Protein AF-A0A455U8C4-F1 (afdb_monomer_lite)

pLDDT: mean 79.34, std 19.96, range [24.48, 95.12]

Secondary structure (DSSP, 8-state):
--HHHHHHHHHHHHHTSTTT-SSS----HHHHHHHHHTTS--EE---TTSGGGSTTHHHHHHTS--STTTTTEEEEE---SSHHHHHHHHHHHHHHHHH---EEE-----S-TT-HHHHHHHHHHHTT--TT-TT----S----S---HHHHHHHHHHHHHHH-----GGGGTHHHHHHHH------PPPP-----SSSHHHHHHHHHHHHHHHHHHS-BTTB---THHHHHHHHHHHHHHHHHHHTT-TTHHHHTTSSTTHHHHHHHHHT-SSS--SSTTTTTSS------------

Organism: NCBI:txid115553

Radius of gyration: 30.35 Å; chains: 1; bounding box: 60×43×84 Å

Sequence (298 aa):
MTRGLVDVFDMLSQAYSQEFFYYKARTGFAELNAVIGRGNVVSLNSDSYSVFHAPNYAEVVSQIPNAQNADLSVLALHPIHTPYYDSVNRRVMELAATTGQRVIAYLPSYYKDGEADARDVYRVVTENTQVDHWAAKKPYVRDHHPKTLRDLAGALKSFSERTDCTINSALLRDHEWLKEQVTYEWHKLPISLPTLAEDENAELVRLSKEGWKERFSMPVMGHRPTGAEVAVYRDRLKFELNVLSSMGFAGYFPTGATDRGLVKKIMASLLGQDGVLWAVRWSLISWASPTSTRSALA

Structure (mmCIF, N/CA/C/O backbone):
data_AF-A0A455U8C4-F1
#
_entry.id   AF-A0A455U8C4-F1
#
loop_
_atom_site.group_PDB
_atom_site.id
_atom_site.type_symbol
_atom_site.label_atom_id
_atom_site.label_alt_id
_atom_site.label_comp_id
_atom_site.label_asym_id
_atom_site.label_entity_id
_atom_site.label_seq_id
_atom_site.pdbx_PDB_ins_code
_atom_site.Cartn_x
_atom_site.Cartn_y
_atom_site.Cartn_z
_atom_site.occupancy
_atom_site.B_iso_or_equiv
_atom_site.auth_seq_id
_atom_site.auth_comp_id
_atom_site.auth_asym_id
_atom_site.auth_atom_id
_atom_site.pdbx_PDB_model_num
ATOM 1 N N . MET A 1 1 ? 8.577 9.138 -12.105 1.00 56.44 1 MET A N 1
ATOM 2 C CA . MET A 1 1 ? 7.852 8.252 -11.169 1.00 56.44 1 MET A CA 1
ATOM 3 C C . MET A 1 1 ? 7.824 8.940 -9.815 1.00 56.44 1 MET A C 1
ATOM 5 O O . MET A 1 1 ? 8.850 9.490 -9.428 1.00 56.44 1 MET A O 1
ATOM 9 N N . THR A 1 2 ? 6.673 9.024 -9.148 1.00 80.75 2 THR A N 1
ATOM 10 C CA . THR A 1 2 ? 6.590 9.636 -7.812 1.00 80.75 2 THR A CA 1
ATOM 11 C C . THR A 1 2 ? 7.434 8.810 -6.841 1.00 80.75 2 THR A C 1
ATOM 13 O O . THR A 1 2 ? 7.315 7.586 -6.810 1.00 80.75 2 THR A O 1
ATOM 16 N N . ARG A 1 3 ? 8.322 9.463 -6.078 1.00 88.50 3 ARG A N 1
ATOM 17 C CA . ARG A 1 3 ? 9.266 8.776 -5.175 1.00 88.50 3 ARG A CA 1
ATOM 18 C C . ARG A 1 3 ? 8.551 7.852 -4.183 1.00 88.50 3 ARG A C 1
ATOM 20 O O . ARG A 1 3 ? 9.008 6.739 -3.975 1.00 88.50 3 ARG A O 1
ATOM 27 N N . GLY A 1 4 ? 7.372 8.251 -3.699 1.00 90.81 4 GLY A N 1
ATOM 28 C CA . GLY A 1 4 ? 6.569 7.438 -2.782 1.00 90.81 4 GLY A CA 1
ATOM 29 C C . GLY A 1 4 ? 6.107 6.101 -3.362 1.00 90.81 4 GLY A C 1
ATOM 30 O O . GLY A 1 4 ? 6.114 5.100 -2.656 1.00 90.81 4 GLY A O 1
ATOM 31 N N . LEU A 1 5 ? 5.762 6.040 -4.655 1.00 91.69 5 LEU A N 1
ATOM 32 C CA . LEU A 1 5 ? 5.367 4.773 -5.278 1.00 91.69 5 LEU A CA 1
ATOM 33 C C . LEU A 1 5 ? 6.563 3.821 -5.420 1.00 91.69 5 LEU A C 1
ATOM 35 O O . LEU A 1 5 ? 6.411 2.620 -5.217 1.00 91.69 5 LEU A O 1
ATOM 39 N N . VAL A 1 6 ? 7.743 4.362 -5.739 1.00 92.12 6 VAL A N 1
ATOM 40 C CA . VAL A 1 6 ? 8.994 3.588 -5.774 1.00 92.12 6 VAL A CA 1
ATOM 41 C C . VAL A 1 6 ? 9.319 3.056 -4.381 1.00 92.12 6 VAL A C 1
ATOM 43 O O . VAL A 1 6 ? 9.541 1.862 -4.242 1.00 92.12 6 VAL A O 1
ATOM 46 N N . ASP A 1 7 ? 9.232 3.898 -3.347 1.00 92.62 7 ASP A N 1
ATOM 47 C CA . ASP A 1 7 ? 9.478 3.492 -1.959 1.00 92.62 7 ASP A CA 1
ATOM 48 C C . ASP A 1 7 ? 8.541 2.346 -1.518 1.00 92.62 7 ASP A C 1
ATOM 50 O O . ASP A 1 7 ? 8.977 1.389 -0.876 1.00 92.62 7 ASP A O 1
ATOM 54 N N . VAL A 1 8 ? 7.259 2.395 -1.910 1.00 92.38 8 VAL A N 1
ATOM 55 C CA . VAL A 1 8 ? 6.299 1.306 -1.656 1.00 92.38 8 VAL A CA 1
ATOM 56 C C . VAL A 1 8 ? 6.674 0.036 -2.423 1.00 92.38 8 VAL A C 1
ATOM 58 O O . VAL A 1 8 ? 6.612 -1.054 -1.856 1.00 92.38 8 VAL A O 1
ATOM 61 N N . PHE A 1 9 ? 7.063 0.138 -3.697 1.00 93.81 9 PHE A N 1
ATOM 62 C CA . PHE A 1 9 ? 7.464 -1.025 -4.496 1.00 93.81 9 PHE A CA 1
ATOM 63 C C . PHE A 1 9 ? 8.754 -1.671 -3.998 1.00 93.81 9 PHE A C 1
ATOM 65 O O . PHE A 1 9 ? 8.825 -2.900 -3.959 1.00 93.81 9 PHE A O 1
ATOM 72 N N . ASP A 1 10 ? 9.732 -0.879 -3.572 1.00 93.69 10 ASP A N 1
ATOM 73 C CA . ASP A 1 10 ? 10.968 -1.375 -2.972 1.00 93.69 10 ASP A CA 1
ATOM 74 C C . ASP A 1 10 ? 10.658 -2.141 -1.682 1.00 93.69 10 ASP A C 1
ATOM 76 O O . ASP A 1 10 ? 11.105 -3.276 -1.509 1.00 93.69 10 ASP A O 1
ATOM 80 N N . MET A 1 11 ? 9.808 -1.573 -0.820 1.00 92.75 11 MET A N 1
ATOM 81 C CA . MET A 1 11 ? 9.382 -2.215 0.424 1.00 92.75 11 MET A CA 1
ATOM 82 C C . MET A 1 11 ? 8.613 -3.520 0.168 1.00 92.75 11 MET A C 1
ATOM 84 O O . MET A 1 11 ? 8.878 -4.534 0.814 1.00 92.75 11 MET A O 1
ATOM 88 N N . LEU A 1 12 ? 7.684 -3.528 -0.796 1.00 93.44 12 LEU A N 1
ATOM 89 C CA . LEU A 1 12 ? 6.964 -4.742 -1.189 1.00 93.44 12 LEU A CA 1
ATOM 90 C C . LEU A 1 12 ? 7.915 -5.795 -1.763 1.00 93.44 12 LEU A C 1
ATOM 92 O O . LEU A 1 12 ? 7.789 -6.967 -1.424 1.00 93.44 12 LEU A O 1
ATOM 96 N N . SER A 1 13 ? 8.882 -5.393 -2.586 1.00 94.25 13 SER A N 1
ATOM 97 C CA . SER A 1 13 ? 9.875 -6.304 -3.166 1.00 94.25 13 SER A CA 1
ATOM 98 C C . SER A 1 13 ? 10.763 -6.918 -2.083 1.00 94.25 13 SER A C 1
ATOM 100 O O . SER A 1 13 ? 10.993 -8.127 -2.084 1.00 94.25 13 SER A O 1
ATOM 102 N N . GLN A 1 14 ? 11.193 -6.113 -1.109 1.00 93.69 14 GLN A N 1
ATOM 103 C CA . GLN A 1 14 ? 11.957 -6.578 0.047 1.00 93.69 14 GLN A CA 1
ATOM 104 C C . GLN A 1 14 ? 11.146 -7.545 0.919 1.00 93.69 14 GLN A C 1
ATOM 106 O O . GLN A 1 14 ? 11.693 -8.534 1.399 1.00 93.69 14 GLN A O 1
ATOM 111 N N . ALA A 1 15 ? 9.837 -7.328 1.069 1.00 94.38 15 ALA A N 1
ATOM 112 C CA . ALA A 1 15 ? 8.964 -8.200 1.856 1.00 94.38 15 ALA A CA 1
ATOM 113 C C . ALA A 1 15 ? 8.861 -9.640 1.313 1.00 94.38 15 ALA A C 1
ATOM 115 O O . ALA A 1 15 ? 8.511 -10.562 2.058 1.00 94.38 15 ALA A O 1
ATOM 116 N N . TYR A 1 16 ? 9.154 -9.830 0.022 1.00 94.81 16 TYR A N 1
ATOM 117 C CA . TYR A 1 16 ? 9.240 -11.136 -0.639 1.00 94.81 16 TYR A CA 1
ATOM 118 C C . TYR A 1 16 ? 10.651 -11.737 -0.633 1.00 94.81 16 TYR A C 1
ATOM 120 O O . TYR A 1 16 ? 10.842 -12.836 -1.156 1.00 94.81 16 TYR A O 1
ATOM 128 N N . SER A 1 17 ? 11.641 -11.063 -0.043 1.00 93.19 17 SER A N 1
ATOM 129 C CA . SER A 1 17 ? 12.971 -11.641 0.125 1.00 93.19 17 SER A CA 1
ATOM 130 C C . SER A 1 17 ? 12.952 -12.768 1.164 1.00 93.19 17 SER A C 1
ATOM 132 O O . SER A 1 17 ? 12.083 -12.834 2.041 1.00 93.19 17 SER A O 1
ATOM 134 N N . GLN A 1 18 ? 13.941 -13.658 1.082 1.00 92.00 18 GLN A N 1
ATOM 135 C CA . GLN A 1 18 ? 14.069 -14.808 1.979 1.00 92.00 18 GLN A CA 1
ATOM 136 C C . GLN A 1 18 ? 14.144 -14.412 3.464 1.00 92.00 18 GLN A C 1
ATOM 138 O O . GLN A 1 18 ? 13.722 -15.181 4.321 1.00 92.00 18 GLN A O 1
ATOM 143 N N . GLU A 1 19 ? 14.666 -13.225 3.771 1.00 91.31 19 GLU A N 1
ATOM 144 C CA . GLU A 1 19 ? 14.853 -12.748 5.146 1.00 91.31 19 GLU A CA 1
ATOM 145 C C . GLU A 1 19 ? 13.524 -12.389 5.822 1.00 91.31 19 GLU A C 1
ATOM 147 O O . GLU A 1 19 ? 13.336 -12.641 7.013 1.00 91.31 19 GLU A O 1
ATOM 152 N N . PHE A 1 20 ? 12.575 -11.835 5.063 1.00 91.44 20 PHE A N 1
ATOM 153 C CA . PHE A 1 20 ? 11.306 -11.354 5.609 1.00 91.44 20 PHE A CA 1
ATOM 154 C C . PHE A 1 20 ? 10.148 -12.336 5.401 1.00 91.44 20 PHE A C 1
ATOM 156 O O . PHE A 1 20 ? 9.211 -12.402 6.217 1.00 91.44 20 PHE A O 1
ATOM 163 N N . PHE A 1 21 ? 10.209 -13.131 4.333 1.00 93.12 21 PHE A N 1
ATOM 164 C CA . PHE A 1 21 ? 9.130 -14.025 3.947 1.00 93.12 21 PHE A CA 1
ATOM 165 C C . PHE A 1 21 ? 9.018 -15.241 4.879 1.00 93.12 21 PHE A C 1
ATOM 167 O O . PHE A 1 21 ? 9.992 -15.927 5.177 1.00 93.12 21 PHE A O 1
ATOM 174 N N . TYR A 1 22 ? 7.796 -15.532 5.331 1.00 89.12 22 TYR A N 1
ATOM 175 C CA . TYR A 1 22 ? 7.476 -16.782 6.032 1.00 89.12 22 TYR A CA 1
ATOM 176 C C . TYR A 1 22 ? 6.205 -17.395 5.444 1.00 89.12 22 TYR A C 1
ATOM 178 O O . TYR A 1 22 ? 6.220 -17.832 4.304 1.00 89.12 22 TYR A O 1
ATOM 186 N N . TYR A 1 23 ? 5.077 -17.384 6.156 1.00 89.19 23 TYR A N 1
ATOM 187 C CA . TYR A 1 23 ? 3.783 -17.738 5.551 1.00 89.19 23 TYR A CA 1
ATOM 188 C C . TYR A 1 23 ? 3.179 -16.602 4.719 1.00 89.19 23 TYR A C 1
ATOM 190 O O . TYR A 1 23 ? 2.292 -16.828 3.899 1.00 89.19 23 TYR A O 1
ATOM 198 N N . LYS A 1 24 ? 3.621 -15.369 4.971 1.00 91.06 24 LYS A N 1
ATOM 199 C CA . LYS A 1 24 ? 3.204 -14.149 4.278 1.00 91.06 24 LYS A CA 1
ATOM 200 C C . LYS A 1 24 ? 4.424 -13.254 4.093 1.00 91.06 24 LYS A C 1
ATOM 202 O O . LYS A 1 24 ? 5.358 -13.331 4.896 1.00 91.06 24 LYS A O 1
ATOM 207 N N . ALA A 1 25 ? 4.384 -12.405 3.070 1.00 93.44 25 ALA A N 1
ATOM 208 C CA . ALA A 1 25 ? 5.328 -11.305 2.929 1.00 93.44 25 ALA A CA 1
ATOM 209 C C . ALA A 1 25 ? 5.163 -10.350 4.120 1.00 93.44 25 ALA A C 1
ATOM 211 O O . ALA A 1 25 ? 4.037 -10.022 4.507 1.00 93.44 25 ALA A O 1
ATOM 212 N N . ARG A 1 26 ? 6.276 -9.972 4.747 1.00 91.94 26 ARG A N 1
ATOM 213 C CA . ARG A 1 26 ? 6.312 -9.134 5.955 1.00 91.94 26 ARG A CA 1
ATOM 214 C C . ARG A 1 26 ? 7.388 -8.073 5.796 1.00 91.94 26 ARG A C 1
ATOM 216 O O . ARG A 1 26 ? 8.271 -8.215 4.968 1.00 91.94 26 ARG A O 1
ATOM 223 N N . THR A 1 27 ? 7.333 -7.042 6.618 1.00 89.62 27 THR A N 1
ATOM 224 C CA . THR A 1 27 ? 8.356 -5.995 6.692 1.00 89.62 27 THR A CA 1
ATOM 225 C C . THR A 1 27 ? 8.709 -5.771 8.154 1.00 89.62 27 THR A C 1
ATOM 227 O O . THR A 1 27 ? 7.848 -5.929 9.024 1.00 89.62 27 THR A O 1
ATOM 230 N N . GLY A 1 28 ? 9.967 -5.443 8.442 1.00 88.06 28 GLY A N 1
ATOM 231 C CA . GLY A 1 28 ? 10.380 -5.059 9.787 1.00 88.06 28 GLY A CA 1
ATOM 232 C C . GLY A 1 28 ? 10.032 -3.603 10.099 1.00 88.06 28 GLY A C 1
ATOM 233 O O . GLY A 1 28 ? 9.698 -2.810 9.214 1.00 88.06 28 GLY A O 1
ATOM 234 N N . PHE A 1 29 ? 10.107 -3.246 11.384 1.00 86.94 29 PHE A N 1
ATOM 235 C CA . PHE A 1 29 ? 9.912 -1.862 11.821 1.00 86.94 29 PHE A CA 1
ATOM 236 C C . PHE A 1 29 ? 11.025 -0.946 11.309 1.00 86.94 29 PHE A C 1
ATOM 238 O O . PHE A 1 29 ? 10.744 0.181 10.928 1.00 86.94 29 PHE A O 1
ATOM 245 N N . ALA A 1 30 ? 12.272 -1.421 11.235 1.00 88.19 30 ALA A N 1
ATOM 246 C CA . ALA A 1 30 ? 13.388 -0.619 10.738 1.00 88.19 30 ALA A CA 1
ATOM 247 C C . ALA A 1 30 ? 13.166 -0.170 9.283 1.00 88.19 30 ALA A C 1
ATOM 249 O O . ALA A 1 30 ? 13.333 1.008 8.966 1.00 88.19 30 ALA A O 1
ATOM 250 N N . GLU A 1 31 ? 12.721 -1.085 8.422 1.00 89.00 31 GLU A N 1
ATOM 251 C CA . GLU A 1 31 ? 12.426 -0.817 7.014 1.00 89.00 31 GLU A CA 1
ATOM 252 C C . GLU A 1 31 ? 11.227 0.125 6.873 1.00 89.00 31 GLU A C 1
ATOM 254 O O . GLU A 1 31 ? 11.301 1.114 6.142 1.00 89.00 31 GLU A O 1
ATOM 259 N N . LEU A 1 32 ? 10.149 -0.132 7.625 1.00 87.88 32 LEU A N 1
ATOM 260 C CA . LEU A 1 32 ? 8.970 0.736 7.650 1.00 87.88 32 LEU A CA 1
ATOM 261 C C . LEU A 1 32 ? 9.343 2.165 8.068 1.00 87.88 32 LEU A C 1
ATOM 263 O O . LEU A 1 32 ? 8.958 3.135 7.415 1.00 87.88 32 LEU A O 1
ATOM 267 N N . ASN A 1 33 ? 10.146 2.301 9.120 1.00 86.94 33 ASN A N 1
ATOM 268 C CA . ASN A 1 33 ? 10.585 3.588 9.643 1.00 86.94 33 ASN A CA 1
ATOM 269 C C . ASN A 1 33 ? 11.487 4.324 8.657 1.00 86.94 33 ASN A C 1
ATOM 271 O O . ASN A 1 33 ? 11.369 5.540 8.517 1.00 86.94 33 ASN A O 1
ATOM 275 N N . ALA A 1 34 ? 12.360 3.601 7.953 1.00 88.00 34 ALA A N 1
ATOM 276 C CA . ALA A 1 34 ? 13.201 4.175 6.913 1.00 88.00 34 ALA A CA 1
ATOM 277 C C . ALA A 1 34 ? 12.360 4.726 5.754 1.00 88.00 34 ALA A C 1
ATOM 279 O O . ALA A 1 34 ? 12.671 5.796 5.236 1.00 88.00 34 ALA A O 1
ATOM 280 N N . VAL A 1 35 ? 11.287 4.032 5.364 1.00 89.00 35 VAL A N 1
ATOM 281 C CA . VAL A 1 35 ? 10.371 4.479 4.305 1.00 89.00 35 VAL A CA 1
ATOM 282 C C . VAL A 1 35 ? 9.544 5.688 4.757 1.00 89.00 35 VAL A C 1
ATOM 284 O O . VAL A 1 35 ? 9.509 6.697 4.052 1.00 89.00 35 VAL A O 1
ATOM 287 N N . ILE A 1 36 ? 8.953 5.646 5.955 1.00 86.88 36 ILE A N 1
ATOM 288 C CA . ILE A 1 36 ? 8.211 6.783 6.535 1.00 86.88 36 ILE A CA 1
ATOM 289 C C . ILE A 1 36 ? 9.131 8.001 6.708 1.00 86.88 36 ILE A C 1
ATOM 291 O O . ILE A 1 36 ? 8.742 9.127 6.406 1.00 86.88 36 ILE A O 1
ATOM 295 N N . GLY A 1 37 ? 10.375 7.781 7.143 1.00 85.25 37 GLY A N 1
ATOM 296 C CA . GLY A 1 37 ? 11.390 8.817 7.336 1.00 85.25 37 GLY A CA 1
ATOM 297 C C . GLY A 1 37 ? 11.755 9.589 6.066 1.00 85.25 37 GLY A C 1
ATOM 298 O O . GLY A 1 37 ? 12.190 10.733 6.163 1.00 85.25 37 GLY A O 1
ATOM 299 N N . ARG A 1 38 ? 11.536 9.014 4.873 1.00 87.38 38 ARG A N 1
ATOM 300 C CA . ARG A 1 38 ? 11.751 9.707 3.587 1.00 87.38 38 ARG A CA 1
ATOM 301 C C . ARG A 1 38 ? 10.701 10.784 3.303 1.00 87.38 38 ARG A C 1
ATOM 303 O O . ARG A 1 38 ? 10.923 11.597 2.412 1.00 87.38 38 ARG A O 1
ATOM 310 N N . GLY A 1 39 ? 9.564 10.771 4.005 1.00 87.62 39 GLY A N 1
ATOM 311 C CA . GLY A 1 39 ? 8.496 11.761 3.844 1.00 87.62 39 GLY A CA 1
ATOM 312 C C . GLY A 1 39 ? 7.730 11.673 2.519 1.00 87.62 39 GLY A C 1
ATOM 313 O O . GLY A 1 39 ? 7.039 12.617 2.152 1.00 87.62 39 GLY A O 1
ATOM 314 N N . ASN A 1 40 ? 7.847 10.561 1.783 1.00 89.00 40 ASN A N 1
ATOM 315 C CA . ASN A 1 40 ? 7.169 10.376 0.493 1.00 89.00 40 ASN A CA 1
ATOM 316 C C . ASN A 1 40 ? 5.896 9.519 0.583 1.00 89.00 40 ASN A C 1
ATOM 318 O O . ASN A 1 40 ? 5.206 9.354 -0.425 1.00 89.00 40 ASN A O 1
ATOM 322 N N . VAL A 1 41 ? 5.614 8.925 1.746 1.00 89.81 41 VAL A N 1
ATOM 323 C CA . VAL A 1 41 ? 4.475 8.024 1.959 1.00 89.81 41 VAL A CA 1
ATOM 324 C C . VAL A 1 41 ? 3.650 8.480 3.154 1.00 89.81 41 VAL A C 1
ATOM 326 O O . VAL A 1 41 ? 4.201 8.935 4.154 1.00 89.81 41 VAL A O 1
ATOM 329 N N . VAL A 1 42 ? 2.332 8.313 3.060 1.00 89.44 42 VAL A N 1
ATOM 330 C CA . VAL A 1 42 ? 1.429 8.427 4.209 1.00 89.44 42 VAL A CA 1
ATOM 331 C C . VAL A 1 42 ? 1.222 7.029 4.783 1.00 89.44 42 VAL A C 1
ATOM 333 O O . VAL A 1 42 ? 0.788 6.127 4.066 1.00 89.44 42 VAL A O 1
ATOM 336 N N . SER A 1 43 ? 1.529 6.843 6.065 1.00 88.25 43 SER A N 1
ATOM 337 C CA . SER A 1 43 ? 1.322 5.578 6.772 1.00 88.25 43 SER A CA 1
ATOM 338 C C . SER A 1 43 ? 0.053 5.637 7.611 1.00 88.25 43 SER A C 1
ATOM 340 O O . SER A 1 43 ? -0.067 6.491 8.489 1.00 88.25 43 SER A O 1
ATOM 342 N N . LEU A 1 44 ? -0.875 4.710 7.366 1.00 89.06 44 LEU A N 1
ATOM 343 C CA . LEU A 1 44 ? -2.029 4.473 8.230 1.00 89.06 44 LEU A CA 1
ATOM 344 C C . LEU A 1 44 ? -1.666 3.371 9.231 1.00 89.06 44 LEU A C 1
ATOM 346 O O . LEU A 1 44 ? -1.697 2.186 8.908 1.00 89.06 44 LEU A O 1
ATOM 350 N N . ASN A 1 45 ? -1.306 3.762 10.454 1.00 84.31 45 ASN A N 1
ATOM 351 C CA . ASN A 1 45 ? -0.725 2.858 11.456 1.00 84.31 45 ASN A CA 1
ATOM 352 C C . ASN A 1 45 ? -1.764 2.079 12.285 1.00 84.31 45 ASN A C 1
ATOM 354 O O . ASN A 1 45 ? -1.409 1.345 13.211 1.00 84.31 45 ASN A O 1
ATOM 358 N N . SER A 1 46 ? -3.050 2.202 11.956 1.00 82.19 46 SER A N 1
ATOM 359 C CA . SER A 1 46 ? -4.105 1.323 12.467 1.00 82.19 46 SER A CA 1
ATOM 360 C C . SER A 1 46 ? -4.947 0.746 11.338 1.00 82.19 46 SER A C 1
ATOM 362 O O . SER A 1 46 ? -5.122 1.350 10.287 1.00 82.19 46 SER A O 1
ATOM 364 N N . ASP A 1 47 ? -5.447 -0.463 11.573 1.00 81.25 47 ASP A N 1
ATOM 365 C CA . ASP A 1 47 ? -6.386 -1.192 10.737 1.00 81.25 47 ASP A CA 1
ATOM 366 C C . ASP A 1 47 ? -7.036 -2.303 11.574 1.00 81.25 47 ASP A C 1
ATOM 368 O O . ASP A 1 47 ? -6.617 -2.611 12.693 1.00 81.25 47 ASP A O 1
ATOM 372 N N . SER A 1 48 ? -8.026 -2.949 10.980 1.00 72.88 48 SER A N 1
ATOM 373 C CA . SER A 1 48 ? -8.706 -4.161 11.409 1.00 72.88 48 SER A CA 1
ATOM 374 C C . SER A 1 48 ? -7.781 -5.231 11.982 1.00 72.88 48 SER A C 1
ATOM 376 O O . SER A 1 48 ? -8.215 -5.946 12.865 1.00 72.88 48 SER A O 1
ATOM 378 N N . TYR A 1 49 ? -6.514 -5.331 11.558 1.00 78.62 49 TYR A N 1
ATOM 379 C CA . TYR A 1 49 ? -5.529 -6.294 12.085 1.00 78.62 49 TYR A CA 1
ATOM 380 C C . TYR A 1 49 ? -4.199 -5.649 12.518 1.00 78.62 49 TYR A C 1
ATOM 382 O O . TYR A 1 49 ? -3.145 -6.274 12.416 1.00 78.62 49 TYR A O 1
ATOM 390 N N . SER A 1 50 ? -4.224 -4.401 12.991 1.00 82.69 50 SER A N 1
ATOM 391 C CA . SER A 1 50 ? -3.010 -3.662 13.355 1.00 82.69 50 SER A CA 1
ATOM 392 C C . SER A 1 50 ? -2.448 -3.974 14.749 1.00 82.69 50 SER A C 1
ATOM 394 O O . SER A 1 50 ? -2.944 -4.805 15.507 1.00 82.69 50 SER A O 1
ATOM 396 N N . VAL A 1 51 ? -1.393 -3.244 15.115 1.00 86.06 51 VAL A N 1
ATOM 397 C CA . VAL A 1 51 ? -0.699 -3.320 16.409 1.00 86.06 51 VAL A CA 1
ATOM 398 C C . VAL A 1 51 ? -1.619 -3.146 17.623 1.00 86.06 51 VAL A C 1
ATOM 400 O O . VAL A 1 51 ? -1.307 -3.645 18.699 1.00 86.06 51 VAL A O 1
ATOM 403 N N . PHE A 1 52 ? -2.783 -2.512 17.458 1.00 88.81 52 PHE A N 1
ATOM 404 C CA . PHE A 1 52 ? -3.731 -2.237 18.540 1.00 88.81 52 PHE A CA 1
ATOM 405 C C . PHE A 1 52 ? -4.443 -3.478 19.088 1.00 88.81 52 PHE A C 1
ATOM 407 O O . PHE A 1 52 ? -5.090 -3.383 20.131 1.00 88.81 52 PHE A O 1
ATOM 414 N N . HIS A 1 53 ? -4.298 -4.644 18.450 1.00 85.88 53 HIS A N 1
ATOM 415 C CA . HIS A 1 53 ? -4.748 -5.926 19.016 1.00 85.88 53 HIS A CA 1
ATOM 416 C C . HIS A 1 53 ? -3.822 -6.442 20.107 1.00 85.88 53 HIS A C 1
ATOM 418 O O . HIS A 1 53 ? -4.268 -7.157 21.004 1.00 85.88 53 HIS A O 1
ATOM 424 N N . ALA A 1 54 ? -2.541 -6.082 20.041 1.00 85.88 54 ALA A N 1
ATOM 425 C CA . ALA A 1 54 ? -1.549 -6.562 20.983 1.00 85.88 54 ALA A CA 1
ATOM 426 C C . ALA A 1 54 ? -1.779 -5.947 22.377 1.00 85.88 54 ALA A C 1
ATOM 428 O O . ALA A 1 54 ? -2.106 -4.763 22.481 1.00 85.88 54 ALA A O 1
ATOM 429 N N . PRO A 1 55 ? -1.584 -6.705 23.472 1.00 86.62 55 PRO A N 1
ATOM 430 C CA . PRO A 1 55 ? -1.635 -6.150 24.825 1.00 86.62 55 PRO A CA 1
ATOM 431 C C . PRO A 1 55 ? -0.604 -5.037 25.051 1.00 86.62 55 PRO A C 1
ATOM 433 O O . PRO A 1 55 ? -0.895 -4.062 25.734 1.00 86.62 55 PRO A O 1
ATOM 436 N N . ASN A 1 56 ? 0.574 -5.151 24.432 1.00 89.12 56 ASN A N 1
ATOM 437 C CA . ASN A 1 56 ? 1.662 -4.176 24.496 1.00 89.12 56 ASN A CA 1
ATOM 438 C C . ASN A 1 56 ? 1.650 -3.186 23.314 1.00 89.12 56 ASN A C 1
ATOM 440 O O . ASN A 1 56 ? 2.701 -2.703 22.899 1.00 89.12 56 ASN A O 1
ATOM 444 N N . TYR A 1 57 ? 0.473 -2.867 22.761 1.00 88.50 57 TYR A N 1
ATOM 445 C CA . TYR A 1 57 ? 0.348 -1.980 21.597 1.00 88.50 57 TYR A CA 1
ATOM 446 C C . TYR A 1 57 ? 1.083 -0.644 21.765 1.00 88.50 57 TYR A C 1
ATOM 448 O O . TYR A 1 57 ? 1.678 -0.170 20.806 1.00 88.50 57 TYR A O 1
ATOM 456 N N . ALA A 1 58 ? 1.087 -0.051 22.963 1.00 84.94 58 ALA A N 1
ATOM 457 C CA . ALA A 1 58 ? 1.754 1.226 23.220 1.00 84.94 58 ALA A CA 1
ATOM 458 C C . ALA A 1 58 ? 3.275 1.148 22.996 1.00 84.94 58 ALA A C 1
ATOM 460 O O . ALA A 1 58 ? 3.861 2.044 22.392 1.00 84.94 58 ALA A O 1
ATOM 461 N N . GLU A 1 59 ? 3.901 0.049 23.423 1.00 87.19 59 GLU A N 1
ATOM 462 C CA . GLU A 1 59 ? 5.324 -0.216 23.195 1.00 87.19 59 GLU A CA 1
ATOM 463 C C . GLU A 1 59 ? 5.606 -0.414 21.702 1.00 87.19 59 GLU A C 1
ATOM 465 O O . GLU A 1 59 ? 6.528 0.186 21.154 1.00 87.19 59 GLU A O 1
ATOM 470 N N . VAL A 1 60 ? 4.781 -1.206 21.016 1.00 86.56 60 VAL A N 1
ATOM 471 C CA . VAL A 1 60 ? 4.948 -1.471 19.579 1.00 86.56 60 VAL A CA 1
ATOM 472 C C . VAL A 1 60 ? 4.770 -0.196 18.752 1.00 86.56 60 VAL A C 1
ATOM 474 O O . VAL A 1 60 ? 5.573 0.091 17.871 1.00 86.56 60 VAL A O 1
ATOM 477 N N . VAL A 1 61 ? 3.752 0.608 19.060 1.00 84.69 61 VAL A N 1
ATOM 478 C CA . VAL A 1 61 ? 3.503 1.897 18.403 1.00 84.69 61 VAL A CA 1
ATOM 479 C C . VAL A 1 61 ? 4.653 2.872 18.645 1.00 84.69 61 VAL A C 1
ATOM 481 O O . VAL A 1 61 ? 4.977 3.639 17.746 1.00 84.69 61 VAL A O 1
ATOM 484 N N . SER A 1 62 ? 5.297 2.839 19.817 1.00 82.31 62 SER A N 1
ATOM 485 C CA . SER A 1 62 ? 6.447 3.709 20.106 1.00 82.31 62 SER A CA 1
ATOM 486 C C . SER A 1 62 ? 7.652 3.457 19.194 1.00 82.31 62 SER A C 1
ATOM 488 O O . SER A 1 62 ? 8.495 4.335 19.037 1.00 82.31 62 SER A O 1
ATOM 490 N N . GLN A 1 63 ? 7.717 2.285 18.554 1.00 82.19 63 GLN A N 1
ATOM 491 C CA . GLN A 1 63 ? 8.747 1.969 17.567 1.00 82.19 63 GLN A CA 1
ATOM 492 C C . GLN A 1 63 ? 8.460 2.587 16.197 1.00 82.19 63 GLN A C 1
ATOM 494 O O . GLN A 1 63 ? 9.370 2.654 15.377 1.00 82.19 63 GLN A O 1
ATOM 499 N N . ILE A 1 64 ? 7.230 3.028 15.927 1.00 78.75 64 ILE A N 1
ATOM 500 C CA . ILE A 1 64 ? 6.862 3.714 14.687 1.00 78.75 64 ILE A CA 1
ATOM 501 C C . ILE A 1 64 ? 7.124 5.213 14.896 1.00 78.75 64 ILE A C 1
ATOM 503 O O . ILE A 1 64 ? 6.649 5.750 15.897 1.00 78.75 64 ILE A O 1
ATOM 507 N N . PRO A 1 65 ? 7.829 5.915 13.984 1.00 68.62 65 PRO A N 1
ATOM 508 C CA . PRO A 1 65 ? 8.138 7.324 14.123 1.00 68.62 65 PRO A CA 1
ATOM 509 C C . PRO A 1 65 ? 6.860 8.118 14.368 1.00 68.62 65 PRO A C 1
ATOM 511 O O . PRO A 1 65 ? 5.998 8.275 13.497 1.00 68.62 65 PRO A O 1
ATOM 514 N N . ASN A 1 66 ? 6.751 8.603 15.594 1.00 65.31 66 ASN A N 1
ATOM 515 C CA . ASN A 1 66 ? 5.703 9.469 16.080 1.00 65.31 66 ASN A CA 1
ATOM 516 C C . ASN A 1 66 ? 6.334 10.812 16.480 1.00 65.31 66 ASN A C 1
ATOM 518 O O . ASN A 1 66 ? 7.530 10.921 16.750 1.00 65.31 66 ASN A O 1
ATOM 522 N N . ALA A 1 67 ? 5.535 11.873 16.391 1.00 47.19 67 ALA A N 1
ATOM 523 C CA . ALA A 1 67 ? 5.917 13.285 16.519 1.00 47.19 67 ALA A CA 1
ATOM 524 C C . ALA A 1 67 ? 6.814 13.888 15.408 1.00 47.19 67 ALA A C 1
ATOM 526 O O . ALA A 1 67 ? 6.502 14.984 14.957 1.00 47.19 67 ALA A O 1
ATOM 527 N N . GLN A 1 68 ? 7.864 13.222 14.902 1.00 47.03 68 GLN A N 1
ATOM 528 C CA . GLN A 1 68 ? 8.760 13.829 13.883 1.00 47.03 68 GLN A CA 1
ATOM 529 C C . GLN A 1 68 ? 8.147 13.934 12.472 1.00 47.03 68 GLN A C 1
ATOM 531 O O . GLN A 1 68 ? 8.477 14.857 11.737 1.00 47.03 68 GLN A O 1
ATOM 536 N N . ASN A 1 69 ? 7.227 13.027 12.125 1.00 56.94 69 ASN A N 1
ATOM 537 C CA . ASN A 1 69 ? 6.468 13.001 10.864 1.00 56.94 69 ASN A CA 1
ATOM 538 C C . ASN A 1 69 ? 4.959 12.894 11.141 1.00 56.94 69 ASN A C 1
ATOM 540 O O . ASN A 1 69 ? 4.247 12.181 10.434 1.00 56.94 69 ASN A O 1
ATOM 544 N N . ALA A 1 70 ? 4.470 13.534 12.211 1.00 59.50 70 ALA A N 1
ATOM 545 C CA . ALA A 1 70 ? 3.069 13.437 12.640 1.00 59.50 70 ALA A CA 1
ATOM 546 C C . ALA A 1 70 ? 2.070 13.735 11.508 1.00 59.50 70 ALA A C 1
ATOM 548 O O . ALA A 1 70 ? 0.990 13.149 11.478 1.00 59.50 70 ALA A O 1
ATOM 549 N N . ASP A 1 71 ? 2.467 14.576 10.550 1.00 72.25 71 ASP A N 1
ATOM 550 C CA . ASP A 1 71 ? 1.657 14.892 9.381 1.00 72.25 71 ASP A CA 1
ATOM 551 C C . ASP A 1 71 ? 1.448 13.679 8.468 1.00 72.25 71 ASP A C 1
ATOM 553 O O . ASP A 1 71 ? 0.337 13.465 8.014 1.00 72.25 71 ASP A O 1
ATOM 557 N N . LEU A 1 72 ? 2.460 12.838 8.229 1.00 82.31 72 LEU A N 1
ATOM 558 C CA . LEU A 1 72 ? 2.363 11.692 7.307 1.00 82.31 72 LEU A CA 1
ATOM 559 C C . LEU A 1 72 ? 2.141 10.346 8.017 1.00 82.31 72 LEU A C 1
ATOM 561 O O . LEU A 1 72 ? 1.903 9.330 7.368 1.00 82.31 72 LEU A O 1
ATOM 565 N N . SER A 1 73 ? 2.217 10.323 9.345 1.00 87.00 73 SER A N 1
ATOM 566 C CA . SER A 1 73 ? 2.021 9.142 10.188 1.00 87.00 73 SER A CA 1
ATOM 567 C C . SER A 1 73 ? 0.690 9.272 10.925 1.00 87.00 73 SER A C 1
ATOM 569 O O . SER A 1 73 ? 0.615 9.871 12.001 1.00 87.00 73 SER A O 1
ATOM 571 N N . VAL A 1 74 ? -0.367 8.722 10.327 1.00 89.25 74 VAL A N 1
ATOM 572 C CA . VAL A 1 74 ? -1.756 8.898 10.769 1.00 89.25 74 VAL A CA 1
ATOM 573 C C . VAL A 1 74 ? -2.331 7.606 11.340 1.00 89.25 74 VAL A C 1
ATOM 575 O O . VAL A 1 74 ? -1.854 6.500 11.079 1.00 89.25 74 VAL A O 1
ATOM 578 N N . LEU A 1 75 ? -3.382 7.739 12.135 1.00 90.44 75 LEU A N 1
ATOM 579 C CA . LEU A 1 75 ? -4.128 6.624 12.699 1.00 90.44 75 LEU A CA 1
ATOM 580 C C . LEU A 1 75 ? -5.419 6.434 11.903 1.00 90.44 75 LEU A C 1
ATOM 582 O O . LEU A 1 75 ? -6.098 7.401 11.591 1.00 90.44 75 LEU A O 1
ATOM 586 N N . ALA A 1 76 ? -5.792 5.206 11.571 1.00 91.38 76 ALA A N 1
ATOM 587 C CA . ALA A 1 76 ? -7.119 4.890 11.060 1.00 91.38 76 ALA A CA 1
ATOM 588 C C . ALA A 1 76 ? -8.109 4.501 12.167 1.00 91.38 76 ALA A C 1
ATOM 590 O O . ALA A 1 76 ? -7.742 3.834 13.139 1.00 91.38 76 ALA A O 1
ATOM 591 N N . LEU A 1 77 ? -9.379 4.842 11.968 1.00 92.44 77 LEU A N 1
ATOM 592 C CA . LEU A 1 77 ? -10.494 4.433 12.817 1.00 92.44 77 LEU A CA 1
ATOM 593 C C . LEU A 1 77 ? -11.594 3.790 11.963 1.00 92.44 77 LEU A C 1
ATOM 595 O O . LEU A 1 77 ? -12.022 4.359 10.958 1.00 92.44 77 LEU A O 1
ATOM 599 N N . HIS A 1 78 ? -12.100 2.631 12.389 1.00 92.38 78 HIS A N 1
ATOM 600 C CA . HIS A 1 78 ? -13.099 1.857 11.643 1.00 92.38 78 HIS A CA 1
ATOM 601 C C . HIS A 1 78 ? -14.364 1.699 12.483 1.00 92.38 78 HIS A C 1
ATOM 603 O O . HIS A 1 78 ? -14.427 0.776 13.296 1.00 92.38 78 HIS A O 1
ATOM 609 N N . PRO A 1 79 ? -15.392 2.552 12.330 1.00 93.19 79 PRO A N 1
ATOM 610 C CA . PRO A 1 79 ? -16.545 2.589 13.235 1.00 93.19 79 PRO A CA 1
ATOM 611 C C . PRO A 1 79 ? -17.566 1.464 12.961 1.00 93.19 79 PRO A C 1
ATOM 613 O O . PRO A 1 79 ? -18.775 1.680 12.918 1.00 93.19 79 PRO A O 1
ATOM 616 N N . ILE A 1 80 ? -17.083 0.240 12.755 1.00 93.00 80 ILE A N 1
ATOM 617 C CA . ILE A 1 80 ? -17.891 -0.954 12.514 1.00 93.00 80 ILE A CA 1
ATOM 618 C C . ILE A 1 80 ? -18.499 -1.419 13.837 1.00 93.00 80 ILE A C 1
ATOM 620 O O . ILE A 1 80 ? -17.810 -1.518 14.850 1.00 93.00 80 ILE A O 1
ATOM 624 N N . HIS A 1 81 ? -19.787 -1.760 13.821 1.00 92.69 81 HIS A N 1
ATOM 625 C CA . HIS A 1 81 ? -20.524 -2.167 15.014 1.00 92.69 81 HIS A CA 1
ATOM 626 C C . HIS A 1 81 ? -20.151 -3.582 15.487 1.00 92.69 81 HIS A C 1
ATOM 628 O O . HIS A 1 81 ? -20.870 -4.551 15.248 1.00 92.69 81 HIS A O 1
ATOM 634 N N . THR A 1 82 ? -19.007 -3.704 16.159 1.00 92.00 82 THR A N 1
ATOM 635 C CA . THR A 1 82 ? -18.615 -4.912 16.893 1.00 92.00 82 THR A CA 1
ATOM 636 C C . THR A 1 82 ? -17.816 -4.534 18.142 1.00 92.00 82 THR A C 1
ATOM 638 O O . THR A 1 82 ? -17.055 -3.565 18.085 1.00 92.00 82 THR A O 1
ATOM 641 N N . PRO A 1 83 ? -17.853 -5.354 19.209 1.00 91.81 83 PRO A N 1
ATOM 642 C CA . PRO A 1 83 ? -17.029 -5.131 20.401 1.00 91.81 83 PRO A CA 1
ATOM 643 C C . PRO A 1 83 ? -15.525 -5.056 20.104 1.00 91.81 83 PRO A C 1
ATOM 645 O O . PRO A 1 83 ? -14.780 -4.344 20.774 1.00 91.81 83 PRO A O 1
ATOM 648 N N . TYR A 1 84 ? -15.076 -5.781 19.077 1.00 91.00 84 TYR A N 1
ATOM 649 C CA . TYR A 1 84 ? -13.689 -5.782 18.634 1.00 91.00 84 TYR A CA 1
ATOM 650 C C . TYR A 1 84 ? -13.246 -4.404 18.145 1.00 91.00 84 TYR A C 1
ATOM 652 O O . TYR A 1 84 ? -12.341 -3.810 18.730 1.00 91.00 84 TYR A O 1
ATOM 660 N N . TYR A 1 85 ? -13.924 -3.870 17.126 1.00 92.12 85 TYR A N 1
ATOM 661 C CA . TYR A 1 85 ? -13.629 -2.539 16.598 1.00 92.12 85 TYR A CA 1
ATOM 662 C C . TYR A 1 85 ? -13.858 -1.452 17.649 1.00 92.12 85 TYR A C 1
ATOM 664 O O . TYR A 1 85 ? -13.034 -0.551 17.756 1.00 92.12 85 TYR A O 1
ATOM 672 N N . ASP A 1 86 ? -14.889 -1.572 18.490 1.00 93.00 86 ASP A N 1
ATOM 673 C CA . ASP A 1 86 ? -15.124 -0.625 19.583 1.00 93.00 86 ASP A CA 1
ATOM 674 C C . ASP A 1 86 ? -13.921 -0.576 20.552 1.00 93.00 86 ASP A C 1
ATOM 676 O O . ASP A 1 86 ? -13.463 0.501 20.937 1.00 93.00 86 ASP A O 1
ATOM 680 N N . SER A 1 87 ? -13.336 -1.734 20.884 1.00 91.69 87 SER A N 1
ATOM 681 C CA . SER A 1 87 ? -12.155 -1.808 21.754 1.00 91.69 87 SER A CA 1
ATOM 682 C C . SER A 1 87 ? -10.886 -1.232 21.117 1.00 91.69 87 SER A C 1
ATOM 684 O O . SER A 1 87 ? -10.112 -0.549 21.789 1.00 91.69 87 SER A O 1
ATOM 686 N N . VAL A 1 88 ? -10.688 -1.486 19.823 1.00 92.25 88 VAL A N 1
ATOM 687 C CA . VAL A 1 88 ? -9.512 -1.064 19.054 1.00 92.25 88 VAL A CA 1
ATOM 688 C C . VAL A 1 88 ? -9.562 0.434 18.796 1.00 92.25 88 VAL A C 1
ATOM 690 O O . VAL A 1 88 ? -8.594 1.136 19.070 1.00 92.25 88 VAL A O 1
ATOM 693 N N . ASN A 1 89 ? -10.707 0.941 18.341 1.00 93.06 89 ASN A N 1
ATOM 694 C CA . ASN A 1 89 ? -10.907 2.356 18.055 1.00 93.06 89 ASN A CA 1
ATOM 695 C C . ASN A 1 89 ? -10.748 3.211 19.309 1.00 93.06 89 ASN A C 1
ATOM 697 O O . ASN A 1 89 ? -10.167 4.288 19.238 1.00 93.06 89 ASN A O 1
ATOM 701 N N . ARG A 1 90 ? -11.203 2.732 20.471 1.00 92.50 90 ARG A N 1
ATOM 702 C CA . ARG A 1 90 ? -10.976 3.440 21.732 1.00 92.50 90 ARG A CA 1
ATOM 703 C C . ARG A 1 90 ? -9.480 3.558 22.050 1.00 92.50 90 ARG A C 1
ATOM 705 O O . ARG A 1 90 ? -9.025 4.656 22.346 1.00 92.50 90 ARG A O 1
ATOM 712 N N . ARG A 1 91 ? -8.695 2.484 21.883 1.00 92.25 91 ARG A N 1
ATOM 713 C CA . ARG A 1 91 ? -7.222 2.541 22.027 1.00 92.25 91 ARG A CA 1
ATOM 714 C C . ARG A 1 91 ? -6.578 3.504 21.024 1.00 92.25 91 ARG A C 1
ATOM 716 O O . ARG A 1 91 ? -5.630 4.204 21.370 1.00 92.25 91 ARG A O 1
ATOM 723 N N . VAL A 1 92 ? -7.090 3.553 19.792 1.00 92.00 92 VAL A N 1
ATOM 724 C CA . VAL A 1 92 ? -6.645 4.507 18.765 1.00 92.00 92 VAL A CA 1
ATOM 725 C C . VAL A 1 92 ? -6.920 5.947 19.203 1.00 92.00 92 VAL A C 1
ATOM 727 O O . VAL A 1 92 ? -6.025 6.781 19.115 1.00 92.00 92 VAL A O 1
ATOM 730 N N . MET A 1 93 ? -8.116 6.239 19.717 1.00 91.81 93 MET A N 1
ATOM 731 C CA . MET A 1 93 ? -8.483 7.576 20.197 1.00 91.81 93 MET A CA 1
ATOM 732 C C . MET A 1 93 ? -7.679 7.992 21.437 1.00 91.81 93 MET A C 1
ATOM 734 O O . MET A 1 93 ? -7.224 9.131 21.511 1.00 91.81 93 MET A O 1
ATOM 738 N N . GLU A 1 94 ? -7.450 7.075 22.382 1.00 91.19 94 GLU A N 1
ATOM 739 C CA . GLU A 1 94 ? -6.585 7.292 23.554 1.00 91.19 94 GLU A CA 1
ATOM 740 C C . GLU A 1 94 ? -5.147 7.641 23.130 1.00 91.19 94 GLU A C 1
ATOM 742 O O . GLU A 1 94 ? -4.540 8.591 23.638 1.00 91.19 94 GLU A O 1
ATOM 747 N N . LEU A 1 95 ? -4.604 6.908 22.152 1.00 89.19 95 LEU A N 1
ATOM 748 C CA . LEU A 1 95 ? -3.280 7.190 21.610 1.00 89.19 95 LEU A CA 1
ATOM 749 C C . LEU A 1 95 ? -3.257 8.523 20.853 1.00 89.19 95 LEU A C 1
ATOM 751 O O . LEU A 1 95 ? -2.319 9.297 21.035 1.00 89.19 95 LEU A O 1
ATOM 755 N N . ALA A 1 96 ? -4.266 8.812 20.032 1.00 89.38 96 ALA A N 1
ATOM 756 C CA . ALA A 1 96 ? -4.371 10.069 19.295 1.00 89.38 96 ALA A CA 1
ATOM 757 C C . ALA A 1 96 ? -4.401 11.275 20.244 1.00 89.38 96 ALA A C 1
ATOM 759 O O . ALA A 1 96 ? -3.697 12.256 20.016 1.00 89.38 96 ALA A O 1
ATOM 760 N N . ALA A 1 97 ? -5.141 11.175 21.352 1.00 88.94 97 ALA A N 1
ATOM 761 C CA . ALA A 1 97 ? -5.181 12.204 22.388 1.00 88.94 97 ALA A CA 1
ATOM 762 C C . ALA A 1 97 ? -3.817 12.414 23.070 1.00 88.94 97 ALA A C 1
ATOM 764 O O . ALA A 1 97 ? -3.482 13.536 23.441 1.00 88.94 97 ALA A O 1
ATOM 765 N N . THR A 1 98 ? -3.020 11.351 23.210 1.00 88.19 98 THR A N 1
ATOM 766 C CA . THR A 1 98 ? -1.697 11.405 23.853 1.00 88.19 98 THR A CA 1
ATOM 767 C C . THR A 1 98 ? -0.601 11.901 22.907 1.00 88.19 98 THR A C 1
ATOM 769 O O . THR A 1 98 ? 0.285 12.648 23.309 1.00 88.19 98 THR A O 1
ATOM 772 N N . THR A 1 99 ? -0.638 11.468 21.647 1.00 85.19 99 THR A N 1
ATOM 773 C CA . THR A 1 99 ? 0.425 11.698 20.652 1.00 85.19 99 THR A CA 1
ATOM 774 C C . THR A 1 99 ? 0.156 12.888 19.737 1.00 85.19 99 THR A C 1
ATOM 776 O O . THR A 1 99 ? 1.072 13.353 19.063 1.00 85.19 99 THR A O 1
ATOM 779 N N . GLY A 1 100 ? -1.090 13.365 19.674 1.00 85.75 100 GLY A N 1
ATOM 780 C CA . GLY A 1 100 ? -1.524 14.407 18.745 1.00 85.75 100 GLY A CA 1
ATOM 781 C C . GLY A 1 100 ? -1.587 13.962 17.279 1.00 85.75 100 GLY A C 1
ATOM 782 O O . GLY A 1 100 ? -1.748 14.809 16.403 1.00 85.75 100 GLY A O 1
ATOM 783 N N . GLN A 1 101 ? -1.448 12.663 16.984 1.00 86.38 101 GLN A N 1
ATOM 784 C CA . GLN A 1 101 ? -1.527 12.153 15.612 1.00 86.38 101 GLN A CA 1
ATOM 785 C C . GLN A 1 101 ? -2.922 12.359 15.015 1.00 86.38 101 GLN A C 1
ATOM 787 O O . GLN A 1 101 ? -3.941 12.176 15.687 1.00 86.38 101 GLN A O 1
ATOM 792 N N . ARG A 1 102 ? -2.972 12.686 13.718 1.00 89.12 102 ARG A N 1
ATOM 793 C CA . ARG A 1 102 ? -4.233 12.784 12.975 1.00 89.12 102 ARG A CA 1
ATOM 794 C C . ARG A 1 102 ? -4.905 11.415 12.899 1.00 89.12 102 ARG A C 1
ATOM 796 O O . ARG A 1 102 ? -4.242 10.403 12.671 1.00 89.12 102 ARG A O 1
ATOM 803 N N . VAL A 1 103 ? -6.229 11.402 13.033 1.00 91.00 103 VAL A N 1
ATOM 804 C CA . VAL A 1 103 ? -7.056 10.203 12.883 1.00 91.00 103 VAL A CA 1
ATOM 805 C C . VAL A 1 103 ? -7.889 10.324 11.609 1.00 91.00 103 VAL A C 1
ATOM 807 O O . VAL A 1 103 ? -8.535 11.337 11.388 1.00 91.00 103 VAL A O 1
ATOM 810 N N . ILE A 1 104 ? -7.903 9.285 10.782 1.00 92.19 104 ILE A N 1
ATOM 811 C CA . ILE A 1 104 ? -8.721 9.176 9.576 1.00 92.19 104 ILE A CA 1
ATOM 812 C C . ILE A 1 104 ? -9.755 8.082 9.810 1.00 92.19 104 ILE A C 1
ATOM 814 O O . ILE A 1 104 ? -9.418 6.902 9.922 1.00 92.19 104 ILE A O 1
ATOM 818 N N . ALA A 1 105 ? -11.028 8.457 9.880 1.00 93.12 105 ALA A N 1
ATOM 819 C CA . ALA A 1 105 ? -12.108 7.488 10.000 1.00 93.12 105 ALA A CA 1
ATOM 820 C C . ALA A 1 105 ? -12.517 6.978 8.617 1.00 93.12 105 ALA A C 1
ATOM 822 O O . ALA A 1 105 ? -12.741 7.787 7.730 1.00 93.12 105 ALA A O 1
ATOM 823 N N . TYR A 1 106 ? -12.661 5.669 8.410 1.00 91.81 106 TYR A N 1
ATOM 824 C CA . TYR A 1 106 ? -13.212 5.144 7.158 1.00 91.81 106 TYR A CA 1
ATOM 825 C C . TYR A 1 106 ? -13.944 3.816 7.347 1.00 91.81 106 TYR A C 1
ATOM 827 O O . TYR A 1 106 ? -13.708 3.070 8.297 1.00 91.81 106 TYR A O 1
ATOM 835 N N . LEU A 1 107 ? -14.855 3.514 6.420 1.00 92.19 107 LEU A N 1
ATOM 836 C CA . LEU A 1 107 ? -15.518 2.214 6.341 1.00 92.19 107 LEU A CA 1
ATOM 837 C C . LEU A 1 107 ? -14.785 1.355 5.302 1.00 92.19 107 LEU A C 1
ATOM 839 O O . LEU A 1 107 ? -14.662 1.782 4.151 1.00 92.19 107 LEU A O 1
ATOM 843 N N . PRO A 1 108 ? -14.265 0.173 5.674 1.00 90.69 108 PRO A N 1
ATOM 844 C CA . PRO A 1 108 ? -13.525 -0.657 4.742 1.00 90.69 108 PRO A CA 1
ATOM 845 C C . PRO A 1 108 ? -14.487 -1.282 3.733 1.00 90.69 108 PRO A C 1
ATOM 847 O O . PRO A 1 108 ? -15.543 -1.807 4.098 1.00 90.69 108 PRO A O 1
ATOM 850 N N . SER A 1 109 ? -14.089 -1.235 2.464 1.00 92.12 109 SER A N 1
ATOM 851 C CA . SER A 1 109 ? -14.843 -1.772 1.338 1.00 92.12 109 SER A CA 1
ATOM 852 C C . SER A 1 109 ? -14.058 -2.911 0.699 1.00 92.12 109 SER A C 1
ATOM 854 O O . SER A 1 109 ? -12.973 -2.691 0.163 1.00 92.12 109 SER A O 1
ATOM 856 N N . TYR A 1 110 ? -14.615 -4.118 0.734 1.00 90.94 110 TYR A N 1
ATOM 857 C CA . TYR A 1 110 ? -13.972 -5.329 0.214 1.00 90.94 110 TYR A CA 1
ATOM 858 C C . TYR A 1 110 ? -14.678 -5.909 -1.017 1.00 90.94 110 TYR A C 1
ATOM 860 O O . TYR A 1 110 ? -14.052 -6.636 -1.783 1.00 90.94 110 TYR A O 1
ATOM 868 N N . TYR A 1 111 ? -15.968 -5.623 -1.199 1.00 93.44 111 TYR A N 1
ATOM 869 C CA . TYR A 1 111 ? -16.811 -6.181 -2.263 1.00 93.44 111 TYR A CA 1
ATOM 870 C C . TYR A 1 111 ? -17.912 -5.191 -2.661 1.00 93.44 111 TYR A C 1
ATOM 872 O O . TYR A 1 111 ? -18.065 -4.157 -2.018 1.00 93.44 111 TYR A O 1
ATOM 880 N N . LYS A 1 112 ? -18.661 -5.454 -3.738 1.00 94.19 112 LYS A N 1
ATOM 881 C CA . LYS A 1 112 ? -19.782 -4.585 -4.133 1.00 94.19 112 LYS A CA 1
ATOM 882 C C . LYS A 1 112 ? -21.020 -4.861 -3.283 1.00 94.19 112 LYS A C 1
ATOM 884 O O . LYS A 1 112 ? -21.094 -5.859 -2.569 1.00 94.19 112 LYS A O 1
ATOM 889 N N . ASP A 1 113 ? -22.006 -3.975 -3.368 1.00 94.12 113 ASP A N 1
ATOM 890 C CA . ASP A 1 113 ? -23.270 -4.173 -2.663 1.00 94.12 113 ASP A CA 1
ATOM 891 C C . ASP A 1 113 ? -23.941 -5.497 -3.078 1.00 94.12 113 ASP A C 1
ATOM 893 O O . ASP A 1 113 ? -23.937 -5.868 -4.252 1.00 94.12 113 ASP A O 1
ATOM 897 N N . GLY A 1 114 ? -24.451 -6.240 -2.094 1.00 92.69 114 GLY A N 1
ATOM 898 C CA . GLY A 1 114 ? -25.021 -7.579 -2.279 1.00 92.69 114 GLY A CA 1
ATOM 899 C C . GLY A 1 114 ? -24.021 -8.729 -2.503 1.00 92.69 114 GLY A C 1
ATOM 900 O O . GLY A 1 114 ? -24.448 -9.875 -2.595 1.00 92.69 114 GLY A O 1
ATOM 901 N N . GLU A 1 115 ? -22.705 -8.485 -2.549 1.00 94.00 115 GLU A N 1
ATOM 902 C CA . GLU A 1 115 ? -21.693 -9.521 -2.857 1.00 94.00 115 GLU A CA 1
ATOM 903 C C . GLU A 1 115 ? -21.002 -10.134 -1.617 1.00 94.00 115 GLU A C 1
ATOM 905 O O . GLU A 1 115 ? -19.961 -10.788 -1.726 1.00 94.00 115 GLU A O 1
ATOM 910 N N . ALA A 1 116 ? -21.574 -9.976 -0.419 1.00 92.50 116 ALA A N 1
ATOM 911 C CA . ALA A 1 116 ? -20.989 -10.520 0.813 1.00 92.50 116 ALA A CA 1
ATOM 912 C C . ALA A 1 116 ? -20.824 -12.054 0.773 1.00 92.50 116 ALA A C 1
ATOM 914 O O . ALA A 1 116 ? -19.819 -12.592 1.243 1.00 92.50 116 ALA A O 1
ATOM 915 N N . ASP A 1 117 ? -21.782 -12.760 0.168 1.00 92.19 117 ASP A N 1
ATOM 916 C CA . ASP A 1 117 ? -21.739 -14.219 0.026 1.00 92.19 117 ASP A CA 1
ATOM 917 C C . ASP A 1 117 ? -20.630 -14.665 -0.934 1.00 92.19 117 ASP A C 1
ATOM 919 O O . ASP A 1 117 ? -19.941 -15.652 -0.672 1.00 92.19 117 ASP A O 1
ATOM 923 N N . ALA A 1 118 ? -20.384 -13.896 -2.001 1.00 93.06 118 ALA A N 1
ATOM 924 C CA . ALA A 1 118 ? -19.302 -14.170 -2.943 1.00 93.06 118 ALA A CA 1
ATOM 925 C C . ALA A 1 118 ? -17.932 -14.097 -2.254 1.00 93.06 118 ALA A C 1
ATOM 927 O O . ALA A 1 118 ? -17.069 -14.945 -2.486 1.00 93.06 118 ALA A O 1
ATOM 928 N N . ARG A 1 119 ? -17.748 -13.136 -1.339 1.00 91.62 119 ARG A N 1
ATOM 929 C CA . ARG A 1 119 ? -16.535 -13.035 -0.518 1.00 91.62 119 ARG A CA 1
ATOM 930 C C . ARG A 1 119 ? -16.342 -14.259 0.380 1.00 91.62 119 ARG A C 1
ATOM 932 O O . ARG A 1 119 ? -15.207 -14.690 0.589 1.00 91.62 119 ARG A O 1
ATOM 939 N N . ASP A 1 120 ? -17.415 -14.816 0.932 1.00 91.06 120 ASP A N 1
ATOM 940 C CA . ASP A 1 120 ? -17.315 -16.010 1.774 1.00 91.06 120 ASP A CA 1
ATOM 941 C C . ASP A 1 120 ? -16.970 -17.254 0.963 1.00 91.06 120 ASP A C 1
ATOM 943 O O . ASP A 1 120 ? -16.096 -18.014 1.378 1.00 91.06 120 ASP A O 1
ATOM 947 N N . VAL A 1 121 ? -17.579 -17.426 -0.213 1.00 91.75 121 VAL A N 1
ATOM 948 C CA . VAL A 1 121 ? -17.211 -18.501 -1.147 1.00 91.75 121 VAL A CA 1
ATOM 949 C C . VAL A 1 121 ? -15.750 -18.363 -1.568 1.00 91.75 121 VAL A C 1
ATOM 951 O O . VAL A 1 121 ? -15.001 -19.335 -1.487 1.00 91.75 121 VAL A O 1
ATOM 954 N N . TYR A 1 122 ? -15.312 -17.153 -1.931 1.00 92.62 122 TYR A N 1
ATOM 955 C CA . TYR A 1 122 ? -13.910 -16.877 -2.248 1.00 92.62 122 TYR A CA 1
ATOM 956 C C . TYR A 1 122 ? -12.988 -17.321 -1.111 1.00 92.62 122 TYR A C 1
ATOM 958 O O . TYR A 1 122 ? -12.002 -18.019 -1.342 1.00 92.62 122 TYR A O 1
ATOM 966 N N . ARG A 1 123 ? -13.336 -16.988 0.136 1.00 90.56 123 ARG A N 1
ATOM 967 C CA . ARG A 1 123 ? -12.529 -17.372 1.292 1.00 90.56 123 ARG A CA 1
ATOM 968 C C . ARG A 1 123 ? -12.441 -18.884 1.461 1.00 90.56 123 ARG A C 1
ATOM 970 O O . ARG A 1 123 ? -11.343 -19.400 1.645 1.00 90.56 123 ARG A O 1
ATOM 977 N N . VAL A 1 124 ? -13.571 -19.576 1.364 1.00 93.38 124 VAL A N 1
ATOM 978 C CA . VAL A 1 124 ? -13.655 -21.039 1.464 1.00 93.38 124 VAL A CA 1
ATOM 979 C C . VAL A 1 124 ? -12.778 -21.713 0.401 1.00 93.38 124 VAL A C 1
ATOM 981 O O . VAL A 1 124 ? -12.060 -22.656 0.724 1.00 93.38 124 VAL A O 1
ATOM 984 N N . VAL A 1 125 ? -12.750 -21.174 -0.823 1.00 93.44 125 VAL A N 1
ATOM 985 C CA . VAL A 1 125 ? -11.860 -21.636 -1.902 1.00 93.44 125 VAL A CA 1
ATOM 986 C C . VAL A 1 125 ? -10.389 -21.380 -1.560 1.00 93.44 125 VAL A C 1
ATOM 988 O O . VAL A 1 125 ? -9.576 -22.295 -1.652 1.00 93.44 125 VAL A O 1
ATOM 991 N N . THR A 1 126 ? -10.031 -20.168 -1.121 1.00 92.31 126 THR A N 1
ATOM 992 C CA . THR A 1 126 ? -8.630 -19.833 -0.791 1.00 92.31 126 THR A CA 1
ATOM 993 C C . THR A 1 126 ? -8.082 -20.592 0.416 1.00 92.31 126 THR A C 1
ATOM 995 O O . THR A 1 126 ? -6.894 -20.894 0.464 1.00 92.31 126 THR A O 1
ATOM 998 N N . GLU A 1 127 ? -8.934 -20.901 1.395 1.00 90.06 127 GLU A N 1
ATOM 999 C CA . GLU A 1 127 ? -8.575 -21.645 2.605 1.00 90.06 127 GLU A CA 1
ATOM 1000 C C . GLU A 1 127 ? -8.791 -23.164 2.428 1.00 90.06 127 GLU A C 1
ATOM 1002 O O . GLU A 1 127 ? -8.584 -23.915 3.378 1.00 90.06 127 GLU A O 1
ATOM 1007 N N . ASN A 1 128 ? -9.208 -23.623 1.237 1.00 91.62 128 ASN A N 1
ATOM 1008 C CA . ASN A 1 128 ? -9.542 -25.018 0.922 1.00 91.62 128 ASN A CA 1
ATOM 1009 C C . ASN A 1 128 ? -10.392 -25.699 2.016 1.00 91.62 128 ASN A C 1
ATOM 1011 O O . ASN A 1 128 ? -10.066 -26.773 2.522 1.00 91.62 128 ASN A O 1
ATOM 1015 N N . THR A 1 129 ? -11.456 -25.020 2.438 1.00 93.00 129 THR A N 1
ATOM 1016 C CA . THR A 1 129 ? -12.375 -25.474 3.493 1.00 93.00 129 THR A CA 1
ATOM 1017 C C . THR A 1 129 ? -13.752 -25.772 2.880 1.00 93.00 129 THR A C 1
ATOM 1019 O O . THR A 1 129 ? -13.981 -25.485 1.709 1.00 93.00 129 THR A O 1
ATOM 1022 N N . GLN A 1 130 ? -14.683 -26.376 3.623 1.00 90.06 130 GLN A N 1
ATOM 1023 C CA . GLN A 1 130 ? -16.079 -26.531 3.184 1.00 90.06 130 GLN A CA 1
ATOM 1024 C C . GLN A 1 130 ? -16.930 -25.322 3.617 1.00 90.06 130 GLN A C 1
ATOM 1026 O O . GLN A 1 130 ? -16.633 -24.668 4.617 1.00 90.06 130 GLN A O 1
ATOM 1031 N N . VAL A 1 131 ? -17.992 -25.005 2.867 1.00 88.44 131 VAL A N 1
ATOM 1032 C CA . VAL A 1 131 ? -18.836 -23.808 3.100 1.00 88.44 131 VAL A CA 1
ATOM 1033 C C . VAL A 1 131 ? -19.596 -23.867 4.433 1.00 88.44 131 VAL A C 1
ATOM 1035 O O . VAL A 1 131 ? -19.855 -22.833 5.063 1.00 88.44 131 VAL A O 1
ATOM 1038 N N . ASP A 1 132 ? -19.970 -25.072 4.838 1.00 88.62 132 ASP A N 1
ATOM 1039 C CA . ASP A 1 132 ? -20.710 -25.425 6.049 1.00 88.62 132 ASP A CA 1
ATOM 1040 C C . ASP A 1 132 ? -19.798 -25.797 7.226 1.00 88.62 132 ASP A C 1
ATOM 1042 O O . ASP A 1 132 ? -20.279 -25.995 8.342 1.00 88.62 132 ASP A O 1
ATOM 1046 N N . HIS A 1 133 ? -18.479 -25.840 7.014 1.00 91.19 133 HIS A N 1
ATOM 1047 C CA . HIS A 1 133 ? -17.537 -26.150 8.077 1.00 91.19 133 HIS A CA 1
ATOM 1048 C C . HIS A 1 133 ? -17.626 -25.098 9.191 1.00 91.19 133 HIS A C 1
ATOM 1050 O O . HIS A 1 133 ? -17.526 -23.897 8.942 1.00 91.19 133 HIS A O 1
ATOM 1056 N N . TRP A 1 134 ? -17.747 -25.539 10.443 1.00 88.12 134 TRP A N 1
ATOM 1057 C CA . TRP A 1 134 ? -17.911 -24.653 11.604 1.00 88.12 134 TRP A CA 1
ATOM 1058 C C . TRP A 1 134 ? -16.758 -23.647 11.773 1.00 88.12 134 TRP A C 1
ATOM 1060 O O . TRP A 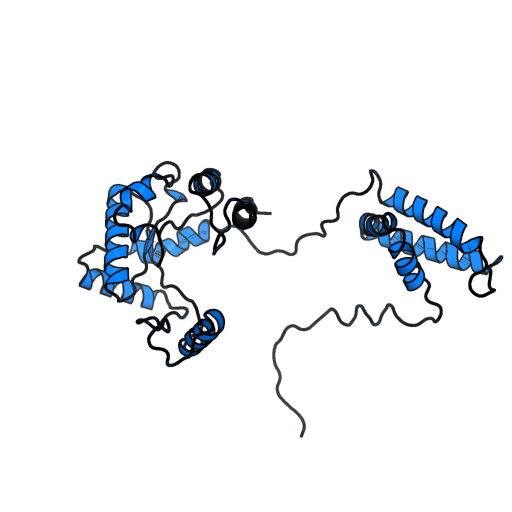1 134 ? -16.963 -22.538 12.258 1.00 88.12 134 TRP A O 1
ATOM 1070 N N . ALA A 1 135 ? -15.544 -24.019 11.349 1.00 85.00 135 ALA A N 1
ATOM 1071 C CA . ALA A 1 135 ? -14.364 -23.151 11.393 1.00 85.00 135 ALA A CA 1
ATOM 1072 C C . ALA A 1 135 ? -14.249 -22.187 10.193 1.00 85.00 135 ALA A C 1
ATOM 1074 O O . ALA A 1 135 ? -13.286 -21.420 10.121 1.00 85.00 135 ALA A O 1
ATOM 1075 N N . ALA A 1 136 ? -15.190 -22.218 9.239 1.00 86.94 136 ALA A N 1
ATOM 1076 C CA . ALA A 1 136 ? -15.193 -21.299 8.107 1.00 86.94 136 ALA A CA 1
ATOM 1077 C C . ALA A 1 136 ? -15.357 -19.857 8.609 1.00 86.94 136 ALA A C 1
ATOM 1079 O O . ALA A 1 136 ? -16.345 -19.491 9.249 1.00 86.94 136 ALA A O 1
ATOM 1080 N N . LYS A 1 137 ? -14.369 -19.010 8.317 1.00 84.06 137 LYS A N 1
ATOM 1081 C CA . LYS A 1 137 ? -14.276 -17.663 8.890 1.00 84.06 137 LYS A CA 1
ATOM 1082 C C . LYS A 1 137 ? -15.209 -16.673 8.182 1.00 84.06 137 LYS A C 1
ATOM 1084 O O . LYS A 1 137 ? -14.774 -15.896 7.316 1.00 84.06 137 LYS A O 1
ATOM 1089 N N . LYS A 1 138 ? -16.472 -16.661 8.598 1.00 87.38 138 LYS A N 1
ATOM 1090 C CA . LYS A 1 138 ? -17.497 -15.706 8.155 1.00 87.38 138 LYS A CA 1
ATOM 1091 C C . LYS A 1 138 ? -17.501 -14.468 9.070 1.00 87.38 138 LYS A C 1
ATOM 1093 O O . LYS A 1 138 ? -17.607 -14.627 10.285 1.00 87.38 138 LYS A O 1
ATOM 1098 N N . PRO A 1 139 ? -17.330 -13.244 8.538 1.00 87.50 139 PRO A N 1
ATOM 1099 C CA . PRO A 1 139 ? -17.398 -12.023 9.325 1.00 87.50 139 PRO A CA 1
ATOM 1100 C C . PRO A 1 139 ? -18.811 -11.835 9.873 1.00 87.50 139 PRO A C 1
ATOM 1102 O O . PRO A 1 139 ? -19.788 -12.108 9.175 1.00 87.50 139 PRO A O 1
ATOM 1105 N N . TYR A 1 140 ? -18.907 -11.346 11.109 1.00 89.19 140 TYR A N 1
ATOM 1106 C CA . TYR A 1 140 ? -20.194 -11.035 11.730 1.00 89.19 140 TYR A CA 1
ATOM 1107 C C . TYR A 1 140 ? -20.906 -9.888 10.998 1.00 89.19 140 TYR A C 1
ATOM 1109 O O . TYR A 1 140 ? -22.075 -10.002 10.640 1.00 89.19 140 TYR A O 1
ATOM 1117 N N . VAL A 1 141 ? -20.180 -8.800 10.717 1.00 90.88 141 VAL A N 1
ATOM 1118 C CA . VAL A 1 141 ? -20.684 -7.693 9.896 1.00 90.88 141 VAL A CA 1
ATOM 1119 C C . VAL A 1 141 ? -20.418 -7.998 8.425 1.00 90.88 141 VAL A C 1
ATOM 1121 O O . VAL A 1 141 ? -19.288 -8.278 8.033 1.00 90.88 141 VAL A O 1
ATOM 1124 N N . ARG A 1 142 ? -21.477 -7.949 7.614 1.00 91.31 142 ARG A N 1
ATOM 1125 C CA . ARG A 1 142 ? -21.464 -8.293 6.180 1.00 91.31 142 ARG A CA 1
ATOM 1126 C C . ARG A 1 142 ? -21.656 -7.084 5.263 1.00 91.31 142 ARG A C 1
ATOM 1128 O O . ARG A 1 142 ? -21.932 -7.239 4.081 1.00 91.31 142 ARG A O 1
ATOM 1135 N N . ASP A 1 143 ? -21.548 -5.883 5.815 1.00 90.44 143 ASP A N 1
ATOM 1136 C CA . ASP A 1 143 ? -21.829 -4.638 5.106 1.00 90.44 143 ASP A CA 1
ATOM 1137 C C . ASP A 1 143 ? -20.529 -3.891 4.763 1.00 90.44 143 ASP A C 1
ATOM 1139 O O . ASP A 1 143 ? -20.284 -2.782 5.229 1.00 90.44 143 ASP A O 1
ATOM 1143 N N . HIS A 1 144 ? -19.649 -4.546 3.993 1.00 92.38 144 HIS A N 1
ATOM 1144 C CA . HIS A 1 144 ? -18.354 -3.999 3.557 1.00 92.38 144 HIS A CA 1
ATOM 1145 C C . HIS A 1 144 ? -18.336 -3.639 2.067 1.00 92.38 144 HIS A C 1
ATOM 1147 O O . HIS A 1 144 ? -17.408 -4.012 1.341 1.00 92.38 144 HIS A O 1
ATOM 1153 N N . HIS A 1 145 ? -19.368 -2.929 1.613 1.00 93.31 145 HIS A N 1
ATOM 1154 C CA . HIS A 1 145 ? -19.405 -2.324 0.282 1.00 93.31 145 HIS A CA 1
ATOM 1155 C C . HIS A 1 145 ? -19.066 -0.828 0.320 1.00 93.31 145 HIS A C 1
ATOM 1157 O O . HIS A 1 145 ? -19.038 -0.248 1.406 1.00 93.31 145 HIS A O 1
ATOM 1163 N N . PRO A 1 146 ? -18.796 -0.174 -0.826 1.00 94.50 146 PRO A N 1
ATOM 1164 C CA . PRO A 1 146 ? -18.526 1.259 -0.851 1.00 94.50 146 PRO A CA 1
ATOM 1165 C C . PRO A 1 146 ? -19.701 2.059 -0.278 1.00 94.50 146 PRO A C 1
ATOM 1167 O O . PRO A 1 146 ? -20.805 2.029 -0.818 1.00 94.50 146 PRO A O 1
ATOM 1170 N N . LYS A 1 147 ? -19.457 2.780 0.816 1.00 93.38 147 LYS A N 1
ATOM 1171 C CA . LYS A 1 147 ? -20.460 3.577 1.531 1.00 93.38 147 LYS A CA 1
ATOM 1172 C C . LYS A 1 147 ? -20.290 5.071 1.284 1.00 93.38 147 LYS A C 1
ATOM 1174 O O . LYS A 1 147 ? -19.228 5.539 0.879 1.00 93.38 147 LYS A O 1
ATOM 1179 N N . THR A 1 148 ? -21.345 5.829 1.561 1.00 93.25 148 THR A N 1
ATOM 1180 C CA . THR A 1 148 ? -21.332 7.292 1.461 1.00 93.25 148 THR A CA 1
ATOM 1181 C C . THR A 1 148 ? -20.795 7.941 2.741 1.00 93.25 148 THR A C 1
ATOM 1183 O O . THR A 1 148 ? -20.761 7.330 3.811 1.00 93.25 148 THR A O 1
ATOM 1186 N N . LEU A 1 149 ? -20.451 9.233 2.675 1.00 91.50 149 LEU A N 1
ATOM 1187 C CA . LEU A 1 149 ? -20.087 10.014 3.868 1.00 91.50 149 LEU A CA 1
ATOM 1188 C C . LEU A 1 149 ? -21.213 10.065 4.915 1.00 91.50 149 LEU A C 1
ATOM 1190 O O . LEU A 1 149 ? -20.939 10.165 6.110 1.00 91.50 149 LEU A O 1
ATOM 1194 N N . ARG A 1 150 ? -22.481 9.971 4.489 1.00 93.38 150 ARG A N 1
ATOM 1195 C CA . ARG A 1 150 ? -23.631 9.918 5.402 1.00 93.38 150 ARG A CA 1
ATOM 1196 C C . ARG A 1 150 ? -23.613 8.643 6.242 1.00 93.38 150 ARG A C 1
ATOM 1198 O O . ARG A 1 150 ? -23.895 8.703 7.437 1.00 93.38 150 ARG A O 1
ATOM 1205 N N . ASP A 1 151 ? -23.263 7.520 5.627 1.00 94.31 151 ASP A N 1
ATOM 1206 C CA . ASP A 1 151 ? -23.163 6.234 6.316 1.00 94.31 151 ASP A CA 1
ATOM 1207 C C . ASP A 1 151 ? -22.003 6.246 7.314 1.00 94.31 151 ASP A C 1
ATOM 1209 O O . ASP A 1 151 ? -22.172 5.819 8.455 1.00 94.31 151 ASP A O 1
ATOM 1213 N N . LEU A 1 152 ? -20.854 6.820 6.930 1.00 94.31 152 LEU A N 1
ATOM 1214 C CA . LEU A 1 152 ? -19.722 7.020 7.839 1.00 94.31 152 LEU A CA 1
ATOM 1215 C C . LEU A 1 152 ? -20.109 7.898 9.040 1.00 94.31 152 LEU A C 1
ATOM 1217 O O . LEU A 1 152 ? -19.791 7.551 10.176 1.00 94.31 152 LEU A O 1
ATOM 1221 N N . ALA A 1 153 ? -20.839 8.995 8.816 1.00 94.38 153 ALA A N 1
ATOM 1222 C CA . ALA A 1 153 ? -21.334 9.852 9.893 1.00 94.38 153 ALA A CA 1
ATOM 1223 C C . ALA A 1 153 ? -22.294 9.111 10.837 1.00 94.38 153 ALA A C 1
ATOM 1225 O O . ALA A 1 153 ? -22.194 9.260 12.056 1.00 94.38 153 ALA A O 1
ATOM 1226 N N . GLY A 1 154 ? -23.188 8.279 10.293 1.00 94.81 154 GLY A N 1
ATOM 1227 C CA . GLY A 1 154 ? -24.063 7.416 11.087 1.00 94.81 154 GLY A CA 1
ATOM 1228 C C . GLY A 1 154 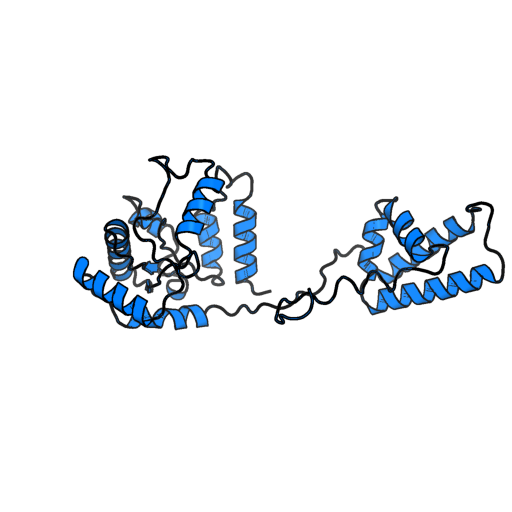? -23.281 6.397 11.920 1.00 94.81 154 GLY A C 1
ATOM 1229 O O . GLY A 1 154 ? -23.542 6.244 13.114 1.00 94.81 154 GLY A O 1
ATOM 1230 N N . ALA A 1 155 ? -22.280 5.752 11.319 1.00 94.56 155 ALA A N 1
ATOM 1231 C CA . ALA A 1 155 ? -21.423 4.780 11.987 1.00 94.56 155 ALA A CA 1
ATOM 1232 C C . ALA A 1 155 ? -20.599 5.418 13.119 1.00 94.56 155 ALA A C 1
ATOM 1234 O O . ALA A 1 155 ? -20.557 4.879 14.224 1.00 94.56 155 ALA A O 1
ATOM 1235 N N . LEU A 1 156 ? -20.011 6.595 12.880 1.00 95.12 156 LEU A N 1
ATOM 1236 C CA . LEU A 1 156 ? -19.273 7.365 13.886 1.00 95.12 156 LEU A CA 1
ATOM 1237 C C . LEU A 1 156 ? -20.162 7.826 15.042 1.00 95.12 156 LEU A C 1
ATOM 1239 O O . LEU A 1 156 ? -19.760 7.725 16.199 1.00 95.12 156 LEU A O 1
ATOM 1243 N N . LYS A 1 157 ? -21.380 8.297 14.745 1.00 94.69 157 LYS A N 1
ATOM 1244 C CA . LYS A 1 157 ? -22.359 8.651 15.778 1.00 94.69 157 LYS A CA 1
ATOM 1245 C C . LYS A 1 157 ? -22.683 7.438 16.648 1.00 94.69 157 LYS A C 1
ATOM 1247 O O . LYS A 1 157 ? -22.592 7.521 17.867 1.00 94.69 157 LYS A O 1
ATOM 1252 N N . SER A 1 158 ? -22.994 6.307 16.020 1.00 94.25 158 SER A N 1
ATOM 1253 C CA . SER A 1 158 ? -23.302 5.079 16.748 1.00 94.25 158 SER A CA 1
ATOM 1254 C C . SER A 1 158 ? -22.096 4.571 17.553 1.00 94.25 158 SER A C 1
ATOM 1256 O O . SER A 1 158 ? -22.267 4.066 18.654 1.00 94.25 158 SER A O 1
ATOM 1258 N N . PHE A 1 159 ? -20.868 4.726 17.048 1.00 94.81 159 PHE A N 1
ATOM 1259 C CA . PHE A 1 159 ? -19.646 4.419 17.798 1.00 94.81 159 PHE A CA 1
ATOM 1260 C C . PHE A 1 159 ? -19.495 5.301 19.046 1.00 94.81 159 PHE A C 1
ATOM 1262 O O . PHE A 1 159 ? -19.229 4.775 20.127 1.00 94.81 159 PHE A O 1
ATOM 1269 N N . SER A 1 160 ? -19.727 6.610 18.918 1.00 94.75 160 SER A N 1
ATOM 1270 C CA . SER A 1 160 ? -19.709 7.555 20.043 1.00 94.75 160 SER A CA 1
ATOM 1271 C C . SER A 1 160 ? -20.704 7.142 21.134 1.00 94.75 160 SER A C 1
ATOM 1273 O O . SER A 1 160 ? -20.331 7.017 22.294 1.00 94.75 160 SER A O 1
ATOM 1275 N N . GLU A 1 161 ? -21.940 6.807 20.748 1.00 94.00 161 GLU A N 1
ATOM 1276 C CA . GLU A 1 161 ? -23.005 6.383 21.673 1.00 94.00 161 GLU A CA 1
ATOM 1277 C C . GLU A 1 161 ? -22.693 5.076 22.421 1.00 94.00 161 GLU A C 1
ATOM 1279 O O . GLU A 1 161 ? -23.198 4.865 23.518 1.00 94.00 161 GLU A O 1
ATOM 1284 N N . ARG A 1 162 ? -21.886 4.182 21.838 1.00 94.25 162 ARG A N 1
ATOM 1285 C CA . ARG A 1 162 ? -21.541 2.885 22.450 1.00 94.25 162 ARG A CA 1
ATOM 1286 C C . ARG A 1 162 ? -20.285 2.909 23.307 1.00 94.25 162 ARG A C 1
ATOM 1288 O O . ARG A 1 162 ? -20.107 2.024 24.138 1.00 94.25 162 ARG A O 1
ATOM 1295 N N . THR A 1 163 ? -19.372 3.833 23.025 1.00 91.94 163 THR A N 1
ATOM 1296 C CA . THR A 1 163 ? -18.018 3.831 23.603 1.00 91.94 163 THR A CA 1
ATOM 1297 C C . THR A 1 163 ? -17.706 5.072 24.427 1.00 91.94 163 THR A C 1
ATOM 1299 O O . THR A 1 163 ? -16.585 5.185 24.921 1.00 91.94 163 THR A O 1
ATOM 1302 N N . ASP A 1 164 ? -18.657 6.005 24.530 1.00 90.56 164 ASP A N 1
ATOM 1303 C CA . ASP A 1 164 ? -18.521 7.311 25.187 1.00 90.56 164 ASP A CA 1
ATOM 1304 C C . ASP A 1 164 ? -17.325 8.142 24.677 1.00 90.56 164 ASP A C 1
ATOM 1306 O O . ASP A 1 164 ? -16.875 9.095 25.313 1.00 90.56 164 ASP A O 1
ATOM 1310 N N . CYS A 1 165 ? -16.787 7.789 23.505 1.00 89.38 165 CYS A N 1
ATOM 1311 C CA . CYS A 1 165 ? -15.654 8.468 22.896 1.00 89.38 165 CYS A CA 1
ATOM 1312 C C . CYS A 1 165 ? -16.122 9.724 22.159 1.00 89.38 165 CYS A C 1
ATOM 1314 O O . CYS A 1 165 ? -16.946 9.658 21.246 1.00 89.38 165 CYS A O 1
ATOM 1316 N N . THR A 1 166 ? -15.527 10.872 22.481 1.00 87.81 166 THR A N 1
ATOM 1317 C CA . THR A 1 166 ? -15.816 12.129 21.785 1.00 87.81 166 THR A CA 1
ATOM 1318 C C . THR A 1 166 ? -15.334 12.075 20.336 1.00 87.81 166 THR A C 1
ATOM 1320 O O . THR A 1 166 ? -14.135 12.031 20.061 1.00 87.81 166 THR A O 1
ATOM 1323 N N . ILE A 1 167 ? -16.275 12.138 19.396 1.00 88.38 167 ILE A N 1
ATOM 1324 C CA . ILE A 1 167 ? -16.004 12.215 17.958 1.00 88.38 167 ILE A CA 1
ATOM 1325 C C . ILE A 1 167 ? -16.120 13.666 17.488 1.00 88.38 167 ILE A C 1
ATOM 1327 O O . ILE A 1 167 ? -17.153 14.311 17.659 1.00 88.38 167 ILE A O 1
ATOM 1331 N N . ASN A 1 168 ? -15.064 14.170 16.848 1.00 85.94 168 ASN A N 1
ATOM 1332 C CA . ASN A 1 168 ? -15.060 15.477 16.193 1.00 85.94 168 ASN A CA 1
ATOM 1333 C C . ASN A 1 168 ? -15.557 15.352 14.740 1.00 85.94 168 ASN A C 1
ATOM 1335 O O . ASN A 1 168 ? -15.234 14.391 14.043 1.00 85.94 168 ASN A O 1
ATOM 1339 N N . SER A 1 169 ? -16.290 16.355 14.252 1.00 83.69 169 SER A N 1
ATOM 1340 C CA . SER A 1 169 ? -16.699 16.461 12.846 1.00 83.69 169 SER A CA 1
ATOM 1341 C C . SER A 1 169 ? -15.517 16.568 11.871 1.00 83.69 169 SER A C 1
ATOM 1343 O O . SER A 1 169 ? -15.686 16.259 10.692 1.00 83.69 169 SER A O 1
ATOM 1345 N N . ALA A 1 170 ? -14.323 16.938 12.352 1.00 85.56 170 ALA A N 1
ATOM 1346 C CA . ALA A 1 170 ? -13.077 16.898 11.582 1.00 85.56 170 ALA A CA 1
ATOM 1347 C C . ALA A 1 170 ? -12.795 15.509 10.977 1.00 85.56 170 ALA A C 1
ATOM 1349 O O . ALA A 1 170 ? -12.420 15.429 9.810 1.00 85.56 170 ALA A O 1
ATOM 1350 N N . LEU A 1 171 ? -13.125 14.430 11.700 1.00 86.81 171 LEU A N 1
ATOM 1351 C CA . LEU A 1 171 ? -12.903 13.047 11.255 1.00 86.81 171 LEU A CA 1
ATOM 1352 C C . LEU A 1 171 ? -13.646 12.701 9.957 1.00 86.81 171 LEU A C 1
ATOM 1354 O O . LEU A 1 171 ? -13.212 11.829 9.212 1.00 86.81 171 LEU A O 1
ATOM 1358 N N . LEU A 1 172 ? -14.757 13.390 9.667 1.00 86.19 172 LEU A N 1
ATOM 1359 C CA . LEU A 1 172 ? -15.503 13.225 8.414 1.00 86.19 172 LEU A CA 1
ATOM 1360 C C . LEU A 1 172 ? -14.836 13.925 7.223 1.00 86.19 172 LEU A C 1
ATOM 1362 O O . LEU A 1 172 ? -15.131 13.591 6.078 1.00 86.19 172 LEU A O 1
ATOM 1366 N N . ARG A 1 173 ? -13.987 14.925 7.483 1.00 84.44 173 ARG A N 1
ATOM 1367 C CA . ARG A 1 173 ? -13.340 15.771 6.468 1.00 84.44 173 ARG A CA 1
ATOM 1368 C C . ARG A 1 173 ? -11.879 15.399 6.228 1.00 84.44 173 ARG A C 1
ATOM 1370 O O . ARG A 1 173 ? -11.347 15.754 5.183 1.00 84.44 173 ARG A O 1
ATOM 1377 N N . ASP A 1 174 ? -11.253 14.655 7.140 1.00 86.12 174 ASP A N 1
ATOM 1378 C CA . ASP A 1 174 ? -9.840 14.253 7.057 1.00 86.12 174 ASP A CA 1
ATOM 1379 C C . ASP A 1 174 ? -9.496 13.412 5.811 1.00 86.12 174 ASP A C 1
ATOM 1381 O O . ASP A 1 174 ? -8.333 13.323 5.416 1.00 86.12 174 ASP A O 1
ATOM 1385 N N . HIS A 1 175 ? -10.500 12.863 5.123 1.00 85.75 175 HIS A N 1
ATOM 1386 C CA . HIS A 1 175 ? -10.328 12.253 3.803 1.00 85.75 175 HIS A CA 1
ATOM 1387 C C . HIS A 1 175 ? -9.828 13.224 2.729 1.00 85.75 175 HIS A C 1
ATOM 1389 O O . HIS A 1 175 ? -9.065 12.809 1.858 1.00 85.75 175 HIS A O 1
ATOM 1395 N N . GLU A 1 176 ? -10.244 14.494 2.771 1.00 88.94 176 GLU A N 1
ATOM 1396 C CA . GLU A 1 176 ? -9.775 15.500 1.810 1.00 88.94 176 GLU A CA 1
ATOM 1397 C C . GLU A 1 176 ? -8.287 15.778 2.021 1.00 88.94 176 GLU A C 1
ATOM 1399 O O . GLU A 1 176 ? -7.530 15.805 1.056 1.00 88.94 176 GLU A O 1
ATOM 1404 N N . TRP A 1 177 ? -7.838 15.846 3.279 1.00 89.62 177 TRP A N 1
ATOM 1405 C CA . TRP A 1 177 ? -6.416 15.975 3.590 1.00 89.62 177 TRP A CA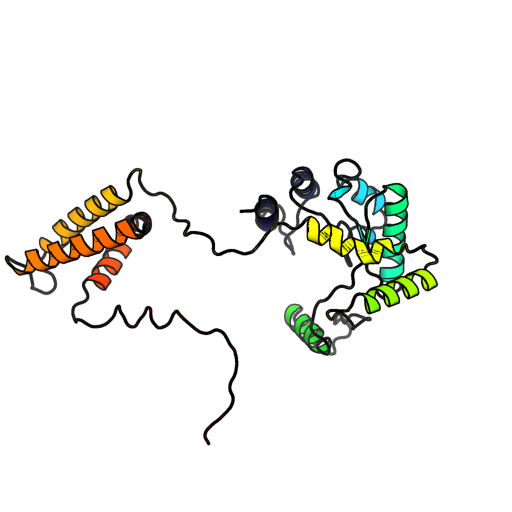 1
ATOM 1406 C C . TRP A 1 177 ? -5.606 14.803 3.017 1.00 89.62 177 TRP A C 1
ATOM 1408 O O . TRP A 1 177 ? -4.578 15.025 2.380 1.00 89.62 177 TRP A O 1
ATOM 1418 N N . LEU A 1 178 ? -6.080 13.558 3.178 1.00 89.00 178 LEU A N 1
ATOM 1419 C CA . LEU A 1 178 ? -5.396 12.383 2.620 1.00 89.00 178 LEU A CA 1
ATOM 1420 C C . LEU 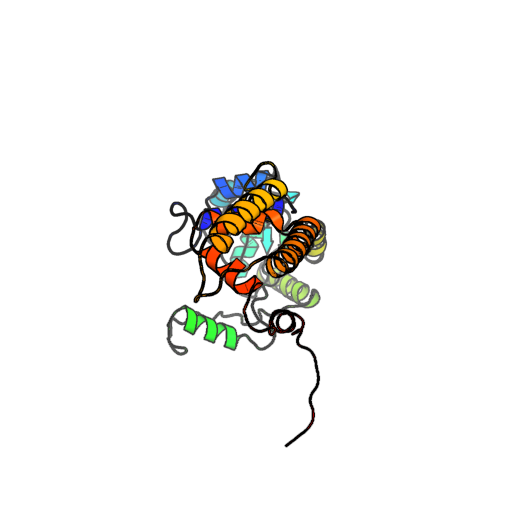A 1 178 ? -5.320 12.455 1.092 1.00 89.00 178 LEU A C 1
ATOM 1422 O O . LEU A 1 178 ? -4.282 12.154 0.509 1.00 89.00 178 LEU A O 1
ATOM 1426 N N . LYS A 1 179 ? -6.411 12.872 0.446 1.00 89.88 179 LYS A N 1
ATOM 1427 C CA . LYS A 1 179 ? -6.474 13.059 -1.004 1.00 89.88 179 LYS A CA 1
ATOM 1428 C C . LYS A 1 179 ? -5.484 14.122 -1.485 1.00 89.88 179 LYS A C 1
ATOM 1430 O O . LYS A 1 179 ? -4.839 13.906 -2.503 1.00 89.88 179 LYS A O 1
ATOM 1435 N N . GLU A 1 180 ? -5.324 15.221 -0.750 1.00 90.25 180 GLU A N 1
ATOM 1436 C CA . GLU A 1 180 ? -4.336 16.269 -1.046 1.00 90.25 180 GLU A CA 1
ATOM 1437 C C . GLU A 1 180 ? -2.886 15.767 -0.947 1.00 90.25 180 GLU A C 1
ATOM 1439 O O . GLU A 1 180 ? -2.025 16.254 -1.678 1.00 90.25 180 GLU A O 1
ATOM 1444 N N . GLN A 1 181 ? -2.605 14.770 -0.096 1.00 88.75 181 GLN A N 1
ATOM 1445 C CA . GLN A 1 181 ? -1.262 14.183 0.003 1.00 88.75 181 GLN A CA 1
ATOM 1446 C C . GLN A 1 181 ? -0.908 13.280 -1.190 1.00 88.75 181 GLN A C 1
ATOM 1448 O O . GLN A 1 181 ? 0.271 13.079 -1.494 1.00 88.75 181 GLN A O 1
ATOM 1453 N N . VAL A 1 182 ? -1.902 12.706 -1.877 1.00 88.81 182 VAL A N 1
ATOM 1454 C CA . VAL A 1 182 ? -1.660 11.772 -2.984 1.00 88.81 182 VAL A CA 1
ATOM 1455 C C . VAL A 1 182 ? -1.552 12.530 -4.304 1.00 88.81 182 VAL A C 1
ATOM 1457 O O . VAL A 1 182 ? -2.543 12.908 -4.918 1.00 88.81 182 VAL A O 1
ATOM 1460 N N . THR A 1 183 ? -0.319 12.692 -4.779 1.00 90.00 183 THR A N 1
ATOM 1461 C CA . THR A 1 183 ? -0.005 13.403 -6.034 1.00 90.00 183 THR A CA 1
ATOM 1462 C C . THR A 1 183 ? 0.196 12.483 -7.238 1.00 90.00 183 THR A C 1
ATOM 1464 O O . THR A 1 183 ? 0.406 12.953 -8.354 1.00 90.00 183 THR A O 1
ATOM 1467 N N . TYR A 1 184 ? 0.188 11.163 -7.033 1.00 89.56 184 TYR A N 1
ATOM 1468 C CA . TYR A 1 184 ? 0.428 10.218 -8.117 1.00 89.56 184 TYR A CA 1
ATOM 1469 C C . TYR A 1 184 ? -0.777 10.120 -9.051 1.00 89.56 184 TYR A C 1
ATOM 1471 O O . TYR A 1 184 ? -1.875 9.765 -8.630 1.00 89.56 184 TYR A O 1
ATOM 1479 N N . GLU A 1 185 ? -0.520 10.328 -10.339 1.00 89.69 185 GLU A N 1
ATOM 1480 C CA . GLU A 1 185 ? -1.460 10.054 -11.417 1.00 89.69 185 GLU A CA 1
ATOM 1481 C C . GLU A 1 185 ? -0.896 8.965 -12.333 1.00 89.69 185 GLU A C 1
ATOM 1483 O O . GLU A 1 185 ? 0.284 8.976 -12.724 1.00 89.69 185 GLU A O 1
ATOM 1488 N N . TRP A 1 186 ? -1.753 8.002 -12.674 1.00 89.12 186 TRP A N 1
ATOM 1489 C CA . TRP A 1 186 ? -1.383 6.955 -13.610 1.00 89.12 186 TRP A CA 1
ATOM 1490 C C . TRP A 1 186 ? -1.127 7.561 -14.987 1.00 89.12 186 TRP A C 1
ATOM 1492 O O . TRP A 1 186 ? -1.944 8.291 -15.538 1.00 89.12 186 TRP A O 1
ATOM 1502 N N . HIS A 1 187 ? 0.004 7.196 -15.571 1.00 90.75 187 HIS A N 1
ATOM 1503 C CA . HIS A 1 187 ? 0.332 7.509 -16.949 1.00 90.75 187 HIS A CA 1
ATOM 1504 C C . HIS A 1 187 ? 1.069 6.326 -17.558 1.00 90.75 187 HIS A C 1
ATOM 1506 O O . HIS A 1 187 ? 1.723 5.538 -16.866 1.00 90.75 187 HIS A O 1
ATOM 1512 N N . LYS A 1 188 ? 0.980 6.206 -18.881 1.00 89.81 188 LYS A N 1
ATOM 1513 C CA . LYS A 1 188 ? 1.735 5.197 -19.613 1.00 89.81 188 LYS A CA 1
ATOM 1514 C C . LYS A 1 188 ? 3.228 5.504 -19.483 1.00 89.81 188 LYS A C 1
ATOM 1516 O O . LYS A 1 188 ? 3.680 6.568 -19.900 1.00 89.81 188 LYS A O 1
ATOM 1521 N N . LEU A 1 189 ? 3.981 4.568 -18.911 1.00 84.94 189 LEU A N 1
ATOM 1522 C CA . LEU A 1 189 ? 5.429 4.692 -18.797 1.00 84.94 189 LEU A CA 1
ATOM 1523 C C . LEU A 1 189 ? 6.093 4.586 -20.180 1.00 84.94 189 LEU A C 1
ATOM 1525 O O . LEU A 1 189 ? 5.601 3.843 -21.041 1.00 84.94 189 LEU A O 1
ATOM 1529 N N . PRO A 1 190 ? 7.205 5.309 -20.405 1.00 84.00 190 PRO A N 1
ATOM 1530 C CA . PRO A 1 190 ? 8.024 5.099 -21.587 1.00 84.00 190 PRO A CA 1
ATOM 1531 C C . PRO A 1 190 ? 8.607 3.683 -21.581 1.00 84.00 190 PRO A C 1
ATOM 1533 O O . PRO A 1 190 ? 8.722 3.034 -20.539 1.00 84.00 190 PRO A O 1
ATOM 1536 N N . ILE A 1 191 ? 8.987 3.204 -22.763 1.00 81.75 191 ILE A N 1
ATOM 1537 C CA . ILE A 1 191 ? 9.673 1.921 -22.904 1.00 81.75 191 ILE A CA 1
ATOM 1538 C C . ILE A 1 191 ? 11.005 2.008 -22.146 1.00 81.75 191 ILE A C 1
ATOM 1540 O O . ILE A 1 191 ? 11.774 2.944 -22.350 1.00 81.75 191 ILE A O 1
ATOM 1544 N N . SER A 1 192 ? 11.270 1.031 -21.281 1.00 80.75 192 SER A N 1
ATOM 1545 C CA . SER A 1 192 ? 12.538 0.892 -20.566 1.00 80.75 192 SER A CA 1
ATOM 1546 C C . SER A 1 192 ? 13.259 -0.341 -21.102 1.00 80.75 192 SER A C 1
ATOM 1548 O O . SER A 1 192 ? 12.860 -1.470 -20.820 1.00 80.75 192 SER A O 1
ATOM 1550 N N . LEU A 1 193 ? 14.274 -0.118 -21.940 1.00 82.81 193 LEU A N 1
ATOM 1551 C CA . LEU A 1 193 ? 15.186 -1.160 -22.412 1.00 82.81 193 LEU A CA 1
ATOM 1552 C C . LEU A 1 193 ? 16.524 -1.019 -21.673 1.00 82.81 193 LEU A C 1
ATOM 1554 O O . LEU A 1 193 ? 16.954 0.112 -21.435 1.00 82.81 193 LEU A O 1
ATOM 1558 N N . PRO A 1 194 ? 17.192 -2.128 -21.309 1.00 82.75 194 PRO A N 1
ATOM 1559 C CA . PRO A 1 194 ? 18.571 -2.074 -20.841 1.00 82.75 194 PRO A CA 1
ATOM 1560 C C . PRO A 1 194 ? 19.480 -1.489 -21.924 1.00 82.75 194 PRO A C 1
ATOM 1562 O O . PRO A 1 194 ? 19.344 -1.856 -23.089 1.00 82.75 194 PRO A O 1
ATOM 1565 N N . THR A 1 195 ? 20.425 -0.634 -21.538 1.00 82.69 195 THR A N 1
ATOM 1566 C CA . THR A 1 195 ? 21.456 -0.134 -22.455 1.00 82.69 195 THR A CA 1
ATOM 1567 C C . THR A 1 195 ? 22.475 -1.233 -22.732 1.00 82.69 195 THR A C 1
ATOM 1569 O O . THR A 1 195 ? 23.092 -1.748 -21.799 1.00 82.69 195 THR A O 1
ATOM 1572 N N . LEU A 1 196 ? 22.656 -1.603 -24.000 1.00 79.75 196 LEU A N 1
ATOM 1573 C CA . LEU A 1 196 ? 23.532 -2.727 -24.377 1.00 79.75 196 LEU A CA 1
ATOM 1574 C C . LEU A 1 196 ? 24.889 -2.318 -24.936 1.00 79.75 196 LEU A C 1
ATOM 1576 O O . LEU A 1 196 ? 25.829 -3.108 -24.904 1.00 79.75 196 LEU A O 1
ATOM 1580 N N . ALA A 1 197 ? 24.977 -1.113 -25.484 1.00 80.75 197 ALA A N 1
ATOM 1581 C CA . ALA A 1 197 ? 26.182 -0.563 -26.081 1.00 80.75 197 ALA A CA 1
ATOM 1582 C C . ALA A 1 197 ? 26.179 0.960 -25.917 1.00 80.75 197 ALA A C 1
ATOM 1584 O O . ALA A 1 197 ? 25.126 1.559 -25.706 1.00 80.75 197 ALA A O 1
ATOM 1585 N N . GLU A 1 198 ? 27.351 1.583 -26.046 1.00 82.75 198 GLU A N 1
ATOM 1586 C CA . GLU A 1 198 ? 27.479 3.048 -26.029 1.00 82.75 198 GLU A CA 1
ATOM 1587 C C . GLU A 1 198 ? 26.689 3.701 -27.175 1.00 82.75 198 GLU A C 1
ATOM 1589 O O . GLU A 1 198 ? 26.038 4.724 -26.976 1.00 82.75 198 GLU A O 1
ATOM 1594 N N . ASP A 1 199 ? 26.694 3.070 -28.356 1.00 87.38 199 ASP A N 1
ATOM 1595 C CA . ASP A 1 199 ? 25.858 3.433 -29.501 1.00 87.38 199 ASP A CA 1
ATOM 1596 C C . ASP A 1 199 ? 25.121 2.194 -30.026 1.00 87.38 199 ASP A C 1
ATOM 1598 O O . ASP A 1 199 ? 25.634 1.396 -30.817 1.00 87.38 199 ASP A O 1
ATOM 1602 N N . GLU A 1 200 ? 23.880 2.037 -29.572 1.00 84.56 200 GLU A N 1
ATOM 1603 C CA . GLU A 1 200 ? 23.018 0.913 -29.938 1.00 84.56 200 GLU A CA 1
ATOM 1604 C C . GLU A 1 200 ? 22.669 0.896 -31.433 1.00 84.56 200 GLU A C 1
ATOM 1606 O O . GLU A 1 200 ? 22.462 -0.176 -32.007 1.00 84.56 200 GLU A O 1
ATOM 1611 N N . ASN A 1 201 ? 22.638 2.060 -32.093 1.00 86.12 201 ASN A N 1
ATOM 1612 C CA . ASN A 1 201 ? 22.369 2.144 -33.526 1.00 86.12 201 ASN A CA 1
ATOM 1613 C C . ASN A 1 201 ? 23.578 1.661 -34.330 1.00 86.12 201 ASN A C 1
ATOM 1615 O O . ASN A 1 201 ? 23.428 0.850 -35.248 1.00 86.12 201 ASN A O 1
ATOM 1619 N N . ALA A 1 202 ? 24.779 2.134 -33.987 1.00 86.94 202 ALA A N 1
ATOM 1620 C CA . ALA A 1 202 ? 26.005 1.704 -34.652 1.00 86.94 202 ALA A CA 1
ATOM 1621 C C . ALA A 1 202 ? 26.250 0.204 -34.459 1.00 86.94 202 ALA A C 1
ATOM 1623 O O . ALA A 1 202 ? 26.598 -0.493 -35.419 1.00 86.94 202 ALA A O 1
ATOM 1624 N N . GLU A 1 203 ? 25.999 -0.308 -33.255 1.00 85.69 203 GLU A N 1
ATOM 1625 C CA . GLU A 1 203 ? 26.158 -1.726 -32.950 1.00 85.69 203 GLU A CA 1
ATOM 1626 C C . GLU A 1 203 ? 25.145 -2.595 -33.707 1.00 85.69 203 GLU A C 1
ATOM 1628 O O . GLU A 1 203 ? 25.517 -3.603 -34.316 1.00 85.69 203 GLU A O 1
ATOM 1633 N N . LEU A 1 204 ? 23.880 -2.168 -33.788 1.00 86.00 204 LEU A N 1
ATOM 1634 C CA . LEU A 1 204 ? 22.872 -2.842 -34.607 1.00 86.00 204 LEU A CA 1
ATOM 1635 C C . LEU A 1 204 ? 23.282 -2.891 -36.086 1.00 86.00 204 LEU A C 1
ATOM 1637 O O . LEU A 1 204 ? 23.132 -3.926 -36.744 1.00 86.00 204 LEU A O 1
ATOM 1641 N N . VAL A 1 205 ? 23.828 -1.796 -36.621 1.00 87.12 205 VAL A N 1
ATOM 1642 C CA . VAL A 1 205 ? 24.329 -1.737 -38.003 1.00 87.12 205 VAL A CA 1
ATOM 1643 C C . VAL A 1 205 ? 25.524 -2.674 -38.194 1.00 87.12 205 VAL A C 1
ATOM 1645 O O . VAL A 1 205 ? 25.595 -3.360 -39.218 1.00 87.12 205 VAL A O 1
ATOM 1648 N N . ARG A 1 206 ? 26.452 -2.734 -37.231 1.00 87.88 206 ARG A N 1
ATOM 1649 C CA . ARG A 1 206 ? 27.617 -3.632 -37.266 1.00 87.88 206 ARG A CA 1
ATOM 1650 C C . ARG A 1 206 ? 27.176 -5.096 -37.307 1.00 87.88 206 ARG A C 1
ATOM 1652 O O . ARG A 1 206 ? 27.524 -5.803 -38.254 1.00 87.88 206 ARG A O 1
ATOM 1659 N N . LEU A 1 207 ? 26.335 -5.515 -36.361 1.00 85.56 207 LEU A N 1
ATOM 1660 C CA . LEU A 1 207 ? 25.788 -6.875 -36.289 1.00 85.56 207 LEU A CA 1
ATOM 1661 C C . LEU A 1 207 ? 24.965 -7.231 -37.534 1.00 85.56 207 LEU A C 1
ATOM 1663 O O . LEU A 1 207 ? 25.050 -8.347 -38.048 1.00 85.56 207 LEU A O 1
ATOM 1667 N N . SER A 1 208 ? 24.210 -6.273 -38.077 1.00 86.19 208 SER A N 1
ATOM 1668 C CA . SER A 1 208 ? 23.436 -6.475 -39.306 1.00 86.19 208 SER A CA 1
ATOM 1669 C C . SER A 1 208 ? 24.332 -6.699 -40.524 1.00 86.19 208 SER A C 1
ATOM 1671 O O . SER A 1 208 ? 24.030 -7.561 -41.348 1.00 86.19 208 SER A O 1
ATOM 1673 N N . LYS A 1 209 ? 25.457 -5.978 -40.637 1.00 85.56 209 LYS A N 1
ATOM 1674 C CA . LYS A 1 209 ? 26.456 -6.189 -41.701 1.00 85.56 209 LYS A CA 1
ATOM 1675 C C . LYS A 1 209 ? 27.156 -7.543 -41.571 1.00 85.56 209 LYS A C 1
ATOM 1677 O O . LYS A 1 209 ? 27.415 -8.194 -42.583 1.00 85.56 209 LYS A O 1
ATOM 1682 N N . GLU A 1 210 ? 27.441 -7.981 -40.350 1.00 85.56 210 GLU A N 1
ATOM 1683 C CA . GLU A 1 210 ? 28.048 -9.290 -40.083 1.00 85.56 210 GLU A CA 1
ATOM 1684 C C . GLU A 1 210 ? 27.095 -10.434 -40.434 1.00 85.56 210 GLU A C 1
ATOM 1686 O O . GLU A 1 210 ? 27.446 -11.299 -41.239 1.00 85.56 210 GLU A O 1
ATOM 1691 N N . GLY A 1 211 ? 25.856 -10.380 -39.937 1.00 82.56 211 GLY A N 1
ATOM 1692 C CA . GLY A 1 211 ? 24.823 -11.363 -40.268 1.00 82.56 211 GLY A CA 1
ATOM 1693 C C . GLY A 1 211 ? 24.460 -11.364 -41.756 1.00 82.56 211 GLY A C 1
ATOM 1694 O O . GLY A 1 211 ? 24.158 -12.413 -42.325 1.00 82.56 211 GLY A O 1
ATOM 1695 N N . TRP A 1 212 ? 24.538 -10.205 -42.416 1.00 84.88 212 TRP A N 1
ATOM 1696 C CA . TRP A 1 212 ? 24.424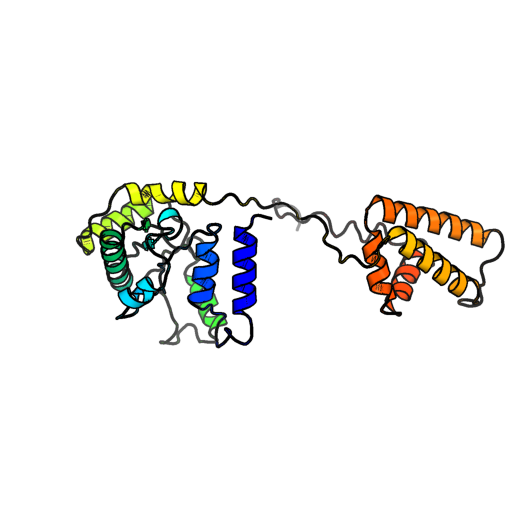 -10.105 -43.868 1.00 84.88 212 TRP A CA 1
ATOM 1697 C C . TRP A 1 212 ? 25.547 -10.870 -44.572 1.00 84.88 212 TRP A C 1
ATOM 1699 O O . TRP A 1 212 ? 25.281 -11.715 -45.425 1.00 84.88 212 TRP A O 1
ATOM 1709 N N . LYS A 1 213 ? 26.810 -10.624 -44.205 1.00 83.75 213 LYS A N 1
ATOM 1710 C CA . LYS A 1 213 ? 27.951 -11.316 -44.816 1.00 83.75 213 LYS A CA 1
ATOM 1711 C C . LYS A 1 213 ? 27.840 -12.830 -44.642 1.00 83.75 213 LYS A C 1
ATOM 1713 O O . LYS A 1 213 ? 28.057 -13.553 -45.608 1.00 83.75 213 LYS A O 1
ATOM 1718 N N . GLU A 1 214 ? 27.476 -13.302 -43.454 1.00 83.25 214 GLU A N 1
ATOM 1719 C CA . GLU A 1 214 ? 27.305 -14.730 -43.171 1.00 83.25 214 GLU A CA 1
ATOM 1720 C C . GLU A 1 214 ? 26.202 -15.352 -44.043 1.00 83.25 214 GLU A C 1
ATOM 1722 O O . GLU A 1 214 ? 26.454 -16.319 -44.764 1.00 83.25 214 GLU A O 1
ATOM 1727 N N . ARG A 1 215 ? 25.002 -14.752 -44.065 1.00 79.19 215 ARG A N 1
ATOM 1728 C CA . ARG A 1 215 ? 23.853 -15.307 -44.800 1.00 79.19 215 ARG A CA 1
ATOM 1729 C C . ARG A 1 215 ? 24.028 -15.303 -46.313 1.00 79.19 215 ARG A C 1
ATOM 1731 O O . ARG A 1 215 ? 23.686 -16.286 -46.955 1.00 79.19 215 ARG A O 1
ATOM 1738 N N . PHE A 1 216 ? 24.582 -14.239 -46.888 1.00 82.12 216 PHE A N 1
ATOM 1739 C CA . PHE A 1 216 ? 24.772 -14.147 -48.342 1.00 82.12 216 PHE A CA 1
ATOM 1740 C C . PHE A 1 216 ? 26.030 -14.892 -48.842 1.00 82.12 216 PHE A C 1
ATOM 1742 O O . PHE A 1 216 ? 26.249 -15.018 -50.053 1.00 82.12 216 PHE A O 1
ATOM 1749 N N . SER A 1 217 ? 26.859 -15.417 -47.930 1.00 81.06 217 SER A N 1
ATOM 1750 C CA . SER A 1 217 ? 28.008 -16.268 -48.278 1.00 81.06 217 SER A CA 1
ATOM 1751 C C . SER A 1 217 ? 27.640 -17.743 -48.441 1.00 81.06 217 SER A C 1
ATOM 1753 O O . SER A 1 217 ? 28.361 -18.465 -49.129 1.00 81.06 217 SER A O 1
ATOM 1755 N N . MET A 1 218 ? 26.531 -18.191 -47.849 1.00 76.69 218 MET A N 1
ATOM 1756 C CA . MET A 1 218 ? 26.108 -19.591 -47.866 1.00 76.69 218 MET A CA 1
ATOM 1757 C C . MET A 1 218 ? 24.884 -19.791 -48.772 1.00 76.69 218 MET A C 1
ATOM 1759 O O . MET A 1 218 ? 23.970 -18.969 -48.743 1.00 76.69 218 MET A O 1
ATOM 1763 N N . PRO A 1 219 ? 24.821 -20.874 -49.569 1.00 77.50 219 PRO A N 1
ATOM 1764 C CA . PRO A 1 219 ? 23.588 -21.246 -50.251 1.00 77.50 219 PRO A CA 1
ATOM 1765 C C . PRO A 1 219 ? 22.550 -21.688 -49.213 1.00 77.50 219 PRO A C 1
ATOM 1767 O O . PRO A 1 219 ? 22.787 -22.613 -48.435 1.00 77.50 219 PRO A O 1
ATOM 1770 N N . VAL A 1 220 ? 21.391 -21.036 -49.211 1.00 71.69 220 VAL A N 1
ATOM 1771 C CA . VAL A 1 220 ? 20.253 -21.394 -48.359 1.00 71.69 220 VAL A CA 1
ATOM 1772 C C . VAL A 1 220 ? 19.207 -22.035 -49.261 1.00 71.69 220 VAL A C 1
ATOM 1774 O O . VAL A 1 220 ? 18.771 -21.428 -50.233 1.00 71.69 220 VAL A O 1
ATOM 1777 N N . MET A 1 221 ? 18.846 -23.291 -48.982 1.00 70.38 221 MET A N 1
ATOM 1778 C CA . MET A 1 221 ? 17.902 -24.069 -49.806 1.00 70.38 221 MET A CA 1
ATOM 1779 C C . MET A 1 221 ? 18.281 -24.119 -51.302 1.00 70.38 221 MET A C 1
ATOM 1781 O O . MET A 1 221 ? 17.425 -24.063 -52.178 1.00 70.38 221 MET A O 1
ATOM 1785 N N . GLY A 1 222 ? 19.582 -24.197 -51.605 1.00 76.38 222 GLY A N 1
ATOM 1786 C CA . GLY A 1 222 ? 20.091 -24.269 -52.982 1.00 76.38 222 GLY A CA 1
ATOM 1787 C C . GLY A 1 222 ? 20.082 -22.941 -53.748 1.00 76.38 222 GLY A C 1
ATOM 1788 O O . GLY A 1 222 ? 20.589 -22.889 -54.865 1.00 76.38 222 GLY A O 1
ATOM 1789 N N . HIS A 1 223 ? 19.579 -21.861 -53.147 1.00 77.44 223 HIS A N 1
ATOM 1790 C CA . HIS A 1 223 ? 19.603 -20.525 -53.723 1.00 77.44 223 HIS A CA 1
ATOM 1791 C C . HIS A 1 223 ? 20.660 -19.658 -53.027 1.00 77.44 223 HIS A C 1
ATOM 1793 O O . HIS A 1 223 ? 20.788 -19.640 -51.799 1.00 77.44 223 HIS A O 1
ATOM 1799 N N . ARG A 1 224 ? 21.436 -18.928 -53.829 1.00 81.31 224 ARG A N 1
ATOM 1800 C CA . ARG A 1 224 ? 22.370 -17.902 -53.366 1.00 81.31 224 ARG A CA 1
ATOM 1801 C C . ARG A 1 224 ? 22.028 -16.615 -54.113 1.00 81.31 224 ARG A C 1
ATOM 1803 O O . ARG A 1 224 ? 22.230 -16.597 -55.327 1.00 81.31 224 ARG A O 1
ATOM 1810 N N . PRO A 1 225 ? 21.549 -15.564 -53.428 1.00 77.75 225 PRO A N 1
ATOM 1811 C CA . PRO A 1 225 ? 21.174 -14.326 -54.099 1.00 77.75 225 PRO A CA 1
ATOM 1812 C C . PRO A 1 225 ? 22.365 -13.725 -54.852 1.00 77.75 225 PRO A C 1
ATOM 1814 O O . PRO A 1 225 ? 23.463 -13.617 -54.293 1.00 77.75 225 PRO A O 1
ATOM 1817 N N . THR A 1 226 ? 22.165 -13.320 -56.109 1.00 77.81 226 THR A N 1
ATOM 1818 C CA . THR A 1 226 ? 23.224 -12.704 -56.934 1.00 77.81 226 THR A CA 1
ATOM 1819 C C . THR A 1 226 ? 22.761 -11.412 -57.603 1.00 77.81 226 THR A C 1
ATOM 1821 O O . THR A 1 226 ? 21.576 -11.196 -57.844 1.00 77.81 226 THR A O 1
ATOM 1824 N N . GLY A 1 227 ? 23.711 -10.513 -57.889 1.00 78.38 227 GLY A N 1
ATOM 1825 C CA . GLY A 1 227 ? 23.477 -9.314 -58.699 1.00 78.38 227 GLY A CA 1
ATOM 1826 C C . GLY A 1 227 ? 22.310 -8.444 -58.215 1.00 78.38 227 GLY A C 1
ATOM 1827 O O . GLY A 1 227 ? 22.385 -7.824 -57.153 1.00 78.38 227 GLY A O 1
ATOM 1828 N N . ALA A 1 228 ? 21.244 -8.382 -59.018 1.00 77.88 228 ALA A N 1
ATOM 1829 C CA . ALA A 1 228 ? 20.084 -7.517 -58.799 1.00 77.88 228 ALA A CA 1
ATOM 1830 C C . ALA A 1 228 ? 19.290 -7.855 -57.522 1.00 77.88 228 ALA A C 1
ATOM 1832 O O . ALA A 1 228 ? 18.774 -6.951 -56.869 1.00 77.88 228 ALA A O 1
ATOM 1833 N N . GLU A 1 229 ? 19.244 -9.125 -57.111 1.00 78.94 229 GLU A N 1
ATOM 1834 C CA . GLU A 1 229 ? 18.512 -9.558 -55.910 1.00 78.94 229 GLU A CA 1
ATOM 1835 C C . GLU A 1 229 ? 19.153 -8.998 -54.634 1.00 78.94 229 GLU A C 1
ATOM 1837 O O . GLU A 1 229 ? 18.472 -8.526 -53.723 1.00 78.94 229 GLU A O 1
ATOM 1842 N N . VAL A 1 230 ? 20.489 -8.960 -54.597 1.00 82.50 230 VAL A N 1
ATOM 1843 C CA . VAL A 1 230 ? 21.263 -8.413 -53.471 1.00 82.50 230 VAL A CA 1
ATOM 1844 C C . VAL A 1 230 ? 20.962 -6.922 -53.274 1.00 82.50 230 VAL A C 1
ATOM 1846 O O . VAL A 1 230 ? 20.931 -6.446 -52.137 1.00 82.50 230 VAL A O 1
ATOM 1849 N N . ALA A 1 231 ? 20.701 -6.181 -54.357 1.00 83.81 231 ALA A N 1
ATOM 1850 C CA . ALA A 1 231 ? 20.334 -4.769 -54.277 1.00 83.81 231 ALA A CA 1
ATOM 1851 C C . ALA A 1 231 ? 18.975 -4.568 -53.584 1.00 83.81 231 ALA A C 1
ATOM 1853 O O . ALA A 1 231 ? 18.879 -3.724 -52.693 1.00 83.81 231 ALA A O 1
ATOM 1854 N N . VAL A 1 232 ? 17.974 -5.399 -53.903 1.00 87.12 232 VAL A N 1
ATOM 1855 C CA . VAL A 1 232 ? 16.639 -5.357 -53.276 1.00 87.12 232 VAL A CA 1
ATOM 1856 C C . VAL A 1 232 ? 16.734 -5.601 -51.769 1.00 87.12 232 VAL A C 1
ATOM 1858 O O . VAL A 1 232 ? 16.220 -4.813 -50.974 1.00 87.12 232 VAL A O 1
ATOM 1861 N N . TYR A 1 233 ? 17.455 -6.647 -51.356 1.00 85.62 233 TYR A N 1
ATOM 1862 C CA . TYR A 1 233 ? 17.644 -6.948 -49.935 1.00 85.62 233 TYR A CA 1
ATOM 1863 C C . TYR A 1 233 ? 18.414 -5.843 -49.197 1.00 85.62 233 TYR A C 1
ATOM 1865 O O . TYR A 1 233 ? 18.147 -5.578 -48.024 1.00 85.62 233 TYR A O 1
ATOM 1873 N N . ARG A 1 234 ? 19.366 -5.177 -49.862 1.00 85.88 234 ARG A N 1
ATOM 1874 C CA . ARG A 1 234 ? 20.185 -4.126 -49.244 1.00 85.88 234 ARG A CA 1
ATOM 1875 C C . ARG A 1 234 ? 19.338 -2.895 -48.972 1.00 85.88 234 ARG A C 1
ATOM 1877 O O . ARG A 1 234 ? 19.455 -2.289 -47.909 1.00 85.88 234 ARG A O 1
ATOM 1884 N N . ASP A 1 235 ? 18.507 -2.521 -49.934 1.00 88.69 235 ASP A N 1
ATOM 1885 C CA . ASP A 1 235 ? 17.649 -1.349 -49.816 1.00 88.69 235 ASP A CA 1
ATOM 1886 C C . ASP A 1 235 ? 16.539 -1.608 -48.782 1.00 88.69 235 ASP A C 1
ATOM 1888 O O . ASP A 1 235 ? 16.236 -0.730 -47.972 1.00 88.69 235 ASP A O 1
ATOM 1892 N N . ARG A 1 236 ? 16.056 -2.856 -48.688 1.00 88.94 236 ARG A N 1
ATOM 1893 C CA . ARG A 1 236 ? 15.180 -3.303 -47.599 1.00 88.94 236 ARG A CA 1
ATOM 1894 C C . ARG A 1 236 ? 15.847 -3.213 -46.225 1.00 88.94 236 ARG A C 1
ATOM 1896 O O . ARG A 1 236 ? 15.260 -2.638 -45.313 1.00 88.94 236 ARG A O 1
ATOM 1903 N N . LEU A 1 237 ? 17.072 -3.722 -46.077 1.00 87.50 237 LEU A N 1
ATOM 1904 C CA . LEU A 1 237 ? 17.805 -3.662 -44.807 1.00 87.50 237 LEU A CA 1
ATOM 1905 C C . LEU A 1 237 ? 18.037 -2.211 -44.361 1.00 87.50 237 LEU A C 1
ATOM 1907 O O . LEU A 1 237 ? 17.876 -1.891 -43.188 1.00 87.50 237 LEU A O 1
ATOM 1911 N N . LYS A 1 238 ? 18.375 -1.311 -45.293 1.00 89.31 238 LYS A N 1
ATOM 1912 C CA . LYS A 1 238 ? 18.511 0.123 -44.997 1.00 89.31 238 LYS A CA 1
ATOM 1913 C C . LYS A 1 238 ? 17.201 0.738 -44.505 1.00 89.31 238 LYS A C 1
ATOM 1915 O O . LYS A 1 238 ? 17.230 1.503 -43.546 1.00 89.31 238 LYS A O 1
ATOM 1920 N N . PHE A 1 239 ? 16.078 0.411 -45.146 1.00 89.75 239 PHE A N 1
ATOM 1921 C CA . PHE A 1 239 ? 14.759 0.883 -44.724 1.00 89.75 239 PHE A CA 1
ATOM 1922 C C . PHE A 1 239 ? 14.434 0.426 -43.297 1.00 89.75 239 PHE A C 1
ATOM 1924 O O . PHE A 1 239 ? 14.088 1.253 -42.457 1.00 89.75 239 PHE A O 1
ATOM 1931 N N . GLU A 1 240 ? 14.609 -0.863 -43.000 1.00 88.00 240 GLU A N 1
ATOM 1932 C CA . GLU A 1 240 ? 14.322 -1.418 -41.673 1.00 88.00 240 GLU A CA 1
ATOM 1933 C C . GLU A 1 240 ? 15.214 -0.806 -40.587 1.00 88.00 240 GLU A C 1
ATOM 1935 O O . GLU A 1 240 ? 14.706 -0.373 -39.555 1.00 88.00 240 GLU A O 1
ATOM 1940 N N . LEU A 1 241 ? 16.524 -0.682 -40.836 1.00 88.94 241 LEU A N 1
ATOM 1941 C CA . LEU A 1 241 ? 17.451 -0.045 -39.893 1.00 88.94 241 LEU A CA 1
ATOM 1942 C C . LEU A 1 241 ? 17.086 1.421 -39.622 1.00 88.94 241 LEU A C 1
ATOM 1944 O O . LEU A 1 241 ? 17.166 1.870 -38.480 1.00 88.94 241 LEU A O 1
ATOM 1948 N N . ASN A 1 242 ? 16.641 2.153 -40.646 1.00 90.00 242 ASN A N 1
ATOM 1949 C CA . ASN A 1 242 ? 16.204 3.538 -40.489 1.00 90.00 242 ASN A CA 1
ATOM 1950 C C . ASN A 1 242 ? 14.925 3.645 -39.641 1.00 90.00 242 ASN A C 1
ATOM 1952 O O . ASN A 1 242 ? 14.849 4.477 -38.738 1.00 90.00 242 ASN A O 1
ATOM 1956 N N . VAL A 1 243 ? 13.938 2.772 -39.878 1.00 88.50 243 VAL A N 1
ATOM 1957 C CA . VAL A 1 243 ? 12.707 2.726 -39.072 1.00 88.50 243 VAL A CA 1
ATOM 1958 C C . VAL A 1 243 ? 13.030 2.400 -37.611 1.00 88.50 243 VAL A C 1
ATOM 1960 O O . VAL A 1 243 ? 12.585 3.120 -36.718 1.00 88.50 243 VAL A O 1
ATOM 1963 N N . LEU A 1 244 ? 13.857 1.382 -37.353 1.00 86.62 244 LEU A N 1
ATOM 1964 C CA . LEU A 1 244 ? 14.240 0.985 -35.992 1.00 86.62 244 LEU A CA 1
ATOM 1965 C C . LEU A 1 244 ? 14.969 2.095 -35.231 1.00 86.62 244 LEU A C 1
ATOM 1967 O O . LEU A 1 244 ? 14.690 2.307 -34.048 1.00 86.62 244 LEU A O 1
ATOM 1971 N N . SER A 1 245 ? 15.854 2.821 -35.915 1.00 85.56 245 SER A N 1
ATOM 1972 C CA . SER A 1 245 ? 16.544 3.976 -35.343 1.00 85.56 245 SER A CA 1
ATOM 1973 C C . SER A 1 245 ? 15.564 5.112 -35.029 1.00 85.56 245 SER A C 1
ATOM 1975 O O . SER A 1 245 ? 15.568 5.640 -33.919 1.00 85.56 245 SER A O 1
ATOM 1977 N N . SER A 1 246 ? 14.640 5.416 -35.951 1.00 85.94 246 SER A N 1
ATOM 1978 C CA . SER A 1 246 ? 13.637 6.477 -35.765 1.00 85.94 246 SER A CA 1
ATOM 1979 C C . SER A 1 246 ? 12.663 6.214 -34.611 1.00 85.94 246 SER A C 1
ATOM 1981 O O . SER A 1 246 ? 12.192 7.153 -33.975 1.00 85.94 246 SER A O 1
ATOM 1983 N N . MET A 1 247 ? 12.378 4.941 -34.316 1.00 83.94 247 MET A N 1
ATOM 1984 C CA . MET A 1 247 ? 11.482 4.547 -33.228 1.00 83.94 247 MET A CA 1
ATOM 1985 C C . MET A 1 247 ? 12.213 4.341 -31.888 1.00 83.94 247 MET A C 1
ATOM 1987 O O . MET A 1 247 ? 11.558 4.035 -30.895 1.00 83.94 247 MET A O 1
ATOM 1991 N N . GLY A 1 248 ? 13.547 4.463 -31.845 1.00 81.25 248 GLY A N 1
ATOM 1992 C CA . GLY A 1 248 ? 14.337 4.222 -30.632 1.00 81.25 248 GLY A CA 1
ATOM 1993 C C . GLY A 1 248 ? 14.354 2.756 -30.180 1.00 81.25 248 GLY A C 1
ATOM 1994 O O . GLY A 1 248 ? 14.535 2.476 -29.000 1.00 81.25 248 GLY A O 1
ATOM 1995 N N . PHE A 1 249 ? 14.149 1.808 -31.102 1.00 82.50 249 PHE A N 1
ATOM 1996 C CA . PHE A 1 249 ? 14.107 0.368 -30.805 1.00 82.50 249 PHE A CA 1
ATOM 1997 C C . PHE A 1 249 ? 15.438 -0.350 -31.062 1.00 82.50 249 PHE A C 1
ATOM 1999 O O . PHE A 1 249 ? 15.498 -1.576 -30.960 1.00 82.50 249 PHE A O 1
ATOM 2006 N N . ALA A 1 250 ? 16.508 0.380 -31.390 1.00 80.31 250 ALA A N 1
ATOM 2007 C CA . ALA A 1 250 ? 17.797 -0.214 -31.733 1.00 80.31 250 ALA A CA 1
ATOM 2008 C C . ALA A 1 250 ? 18.374 -1.086 -30.605 1.00 80.31 250 ALA A C 1
ATOM 2010 O O . ALA A 1 250 ? 18.842 -2.183 -30.896 1.00 80.31 250 ALA A O 1
ATOM 2011 N N . GLY A 1 251 ? 18.236 -0.682 -29.336 1.00 75.81 251 GLY A N 1
ATOM 2012 C CA . GLY A 1 251 ? 18.673 -1.461 -28.170 1.00 75.81 251 GLY A CA 1
ATOM 2013 C C . GLY A 1 251 ? 17.913 -2.769 -27.924 1.00 75.81 251 GLY A C 1
ATOM 2014 O O . GLY A 1 251 ? 18.408 -3.648 -27.228 1.00 75.81 251 GLY A O 1
ATOM 2015 N N . TYR A 1 252 ? 16.738 -2.978 -28.527 1.00 78.62 252 TYR A N 1
ATOM 2016 C CA . TYR A 1 252 ? 15.987 -4.224 -28.335 1.00 78.62 252 TYR A CA 1
ATOM 2017 C C . TYR A 1 252 ? 16.649 -5.415 -29.044 1.00 78.62 252 TYR A C 1
ATOM 2019 O O . TYR A 1 252 ? 16.709 -6.516 -28.506 1.00 78.62 252 TYR A O 1
ATOM 2027 N N . PHE A 1 253 ? 17.170 -5.215 -30.253 1.00 72.81 253 PHE A N 1
ATOM 2028 C CA . PHE A 1 253 ? 17.610 -6.308 -31.127 1.00 72.81 253 PHE A CA 1
ATOM 2029 C C . PHE A 1 253 ? 18.951 -6.951 -30.733 1.00 72.81 253 PHE A C 1
ATOM 2031 O O . PHE A 1 253 ? 19.066 -8.173 -30.871 1.00 72.81 253 PHE A O 1
ATOM 2038 N N . PRO A 1 254 ? 19.946 -6.210 -30.205 1.00 65.56 254 PRO A N 1
ATOM 2039 C CA . PRO A 1 254 ? 21.180 -6.816 -29.730 1.00 65.56 254 PRO A CA 1
ATOM 2040 C C . PRO A 1 254 ? 20.976 -7.714 -28.497 1.00 65.56 254 PRO A C 1
ATOM 2042 O O . PRO A 1 254 ? 21.734 -8.670 -28.355 1.00 65.56 254 PRO A O 1
ATOM 2045 N N . THR A 1 255 ? 19.922 -7.526 -27.671 1.00 53.41 255 THR A N 1
ATOM 2046 C CA . THR A 1 255 ? 19.636 -8.439 -26.530 1.00 53.41 255 THR A CA 1
ATOM 2047 C C . THR A 1 255 ? 19.452 -9.890 -26.984 1.00 53.41 255 THR A C 1
ATOM 2049 O O . THR A 1 255 ? 19.855 -10.822 -26.292 1.00 53.41 255 THR A O 1
ATOM 2052 N N . GLY A 1 256 ? 18.866 -10.092 -28.168 1.00 49.94 256 GLY A N 1
ATOM 2053 C CA . GLY A 1 256 ? 18.648 -11.406 -28.770 1.00 49.94 256 GLY A CA 1
ATOM 2054 C C . GLY A 1 256 ? 19.812 -11.907 -29.629 1.00 49.94 256 GLY A C 1
ATOM 2055 O O . GLY A 1 256 ? 19.692 -12.973 -30.234 1.00 49.94 256 GLY A O 1
ATOM 2056 N N . ALA A 1 257 ? 20.899 -11.137 -29.750 1.00 48.22 257 ALA A N 1
ATOM 2057 C CA . ALA A 1 257 ? 22.088 -11.484 -30.535 1.00 48.22 257 ALA A CA 1
ATOM 2058 C C . ALA A 1 257 ? 23.157 -12.191 -29.696 1.00 48.22 257 ALA A C 1
ATOM 2060 O O . ALA A 1 257 ? 23.892 -13.035 -30.213 1.00 48.22 257 ALA A O 1
ATOM 2061 N N . THR A 1 258 ? 23.215 -11.878 -28.400 1.00 45.78 258 THR A N 1
ATOM 2062 C CA . THR A 1 258 ? 24.081 -12.547 -27.422 1.00 45.78 258 THR A CA 1
ATOM 2063 C C . THR A 1 258 ? 23.679 -14.010 -27.237 1.00 45.78 258 THR A C 1
ATOM 2065 O O . THR A 1 258 ? 24.541 -14.879 -27.109 1.00 45.78 258 THR A O 1
ATOM 2068 N N . ASP A 1 259 ? 22.380 -14.304 -27.330 1.00 42.81 259 ASP A N 1
ATOM 2069 C CA . ASP A 1 259 ? 21.860 -15.661 -27.471 1.00 42.81 259 ASP A CA 1
ATOM 2070 C C . ASP A 1 259 ? 21.721 -15.994 -28.968 1.00 42.81 259 ASP A C 1
ATOM 2072 O O . ASP A 1 259 ? 20.744 -15.634 -29.627 1.00 42.81 259 ASP A O 1
ATOM 2076 N N . ARG A 1 260 ? 22.743 -16.647 -29.542 1.00 42.97 260 ARG A N 1
ATOM 2077 C CA . ARG A 1 260 ? 22.943 -16.893 -30.994 1.00 42.97 260 ARG A CA 1
ATOM 2078 C C . ARG A 1 260 ? 21.749 -17.531 -31.744 1.00 42.97 260 ARG A C 1
ATOM 2080 O O . ARG A 1 260 ? 21.814 -17.711 -32.963 1.00 42.97 260 ARG A O 1
ATOM 2087 N N . GLY A 1 261 ? 20.673 -17.911 -31.053 1.00 40.00 261 GLY A N 1
ATOM 2088 C CA . GLY A 1 261 ? 19.449 -18.486 -31.609 1.00 40.00 261 GLY A CA 1
ATOM 2089 C C . GLY A 1 261 ? 18.349 -17.488 -32.007 1.00 40.00 261 GLY A C 1
ATOM 2090 O O . GLY A 1 261 ? 17.570 -17.809 -32.909 1.00 40.00 261 GLY A O 1
ATOM 2091 N N . LEU A 1 262 ? 18.251 -16.296 -31.400 1.00 40.22 262 LEU A N 1
ATOM 2092 C CA . LEU A 1 262 ? 17.081 -15.418 -31.601 1.00 40.22 262 LEU A CA 1
ATOM 2093 C C . LEU A 1 262 ? 17.237 -14.452 -32.784 1.00 40.22 262 LEU A C 1
ATOM 2095 O O . LEU A 1 262 ? 16.292 -14.292 -33.557 1.00 40.22 262 LEU A O 1
ATOM 2099 N N . VAL A 1 263 ? 18.436 -13.910 -33.027 1.00 41.72 263 VAL A N 1
ATOM 2100 C CA . VAL A 1 263 ? 18.742 -13.164 -34.270 1.00 41.72 263 VAL A CA 1
ATOM 2101 C C . VAL A 1 263 ? 18.518 -14.021 -35.517 1.00 41.72 263 VAL A C 1
ATOM 2103 O O . VAL A 1 263 ? 18.056 -13.510 -36.539 1.00 41.72 263 VAL A O 1
ATOM 2106 N N . LYS A 1 264 ? 18.755 -15.340 -35.431 1.00 42.62 264 LYS A N 1
ATOM 2107 C CA . LYS A 1 264 ? 18.397 -16.285 -36.501 1.00 42.62 264 LYS A CA 1
ATOM 2108 C C . LYS A 1 264 ? 16.887 -16.320 -36.757 1.00 42.62 264 LYS A C 1
ATOM 2110 O O . LYS A 1 264 ? 16.493 -16.382 -37.913 1.00 42.62 264 LYS A O 1
ATOM 2115 N N . LYS A 1 265 ? 16.048 -16.229 -35.717 1.00 41.34 265 LYS A N 1
ATOM 2116 C CA . LYS A 1 265 ? 14.576 -16.262 -35.826 1.00 41.34 265 LYS A CA 1
ATOM 2117 C C . LYS A 1 265 ? 13.961 -14.923 -36.234 1.00 41.34 265 LYS A C 1
ATOM 2119 O O . LYS A 1 265 ? 13.084 -14.910 -37.089 1.00 41.34 265 LYS A O 1
ATOM 2124 N N . ILE A 1 266 ? 14.421 -13.806 -35.669 1.00 44.06 266 ILE A N 1
ATOM 2125 C CA . ILE A 1 266 ? 13.882 -12.469 -35.972 1.00 44.06 266 ILE A CA 1
ATOM 2126 C C . ILE A 1 266 ? 14.147 -12.118 -37.437 1.00 44.06 266 ILE A C 1
ATOM 2128 O O . ILE A 1 266 ? 13.223 -11.744 -38.156 1.00 44.06 266 ILE A O 1
ATOM 2132 N N . MET A 1 267 ? 15.371 -12.356 -37.912 1.00 44.19 267 MET A N 1
ATOM 2133 C CA . MET A 1 267 ? 15.723 -12.133 -39.314 1.00 44.19 267 MET A CA 1
ATOM 2134 C C . MET A 1 267 ? 15.101 -13.167 -40.265 1.00 44.19 267 MET A C 1
ATOM 2136 O O . MET A 1 267 ? 14.785 -12.815 -41.397 1.00 44.19 267 MET A O 1
ATOM 2140 N N . ALA A 1 268 ? 14.862 -14.410 -39.819 1.00 40.97 268 ALA A N 1
ATOM 2141 C CA . ALA A 1 268 ? 14.068 -15.378 -40.586 1.00 40.97 268 ALA A CA 1
ATOM 2142 C C . ALA A 1 268 ? 12.586 -14.971 -40.698 1.00 40.97 268 ALA A C 1
ATOM 2144 O O . ALA A 1 268 ? 11.950 -15.291 -41.694 1.00 40.97 268 ALA A O 1
ATOM 2145 N N . SER A 1 269 ? 12.041 -14.244 -39.713 1.00 39.38 269 SER A N 1
ATOM 2146 C CA . SER A 1 269 ? 10.653 -13.755 -39.744 1.00 39.38 269 SER A CA 1
ATOM 2147 C C . SER A 1 269 ? 10.471 -12.429 -40.491 1.00 39.38 269 SER A C 1
ATOM 2149 O O . SER A 1 269 ? 9.381 -12.166 -40.991 1.00 39.38 269 SER A O 1
ATOM 2151 N N . LEU A 1 270 ? 11.51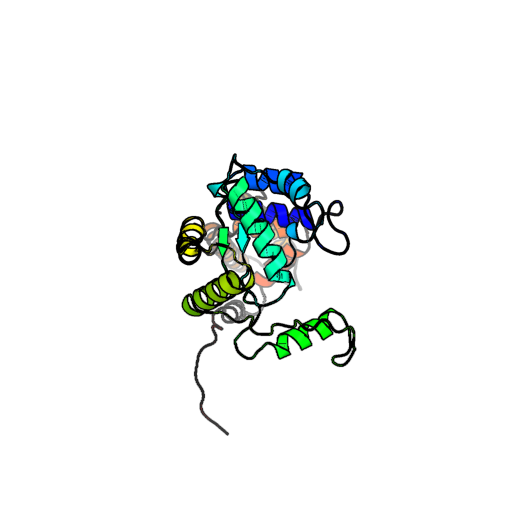8 -11.596 -40.573 1.00 42.16 270 LEU A N 1
ATOM 2152 C CA . LEU A 1 270 ? 11.508 -10.333 -41.328 1.00 42.16 270 LEU A CA 1
ATOM 2153 C C . LEU A 1 270 ? 11.690 -10.554 -42.837 1.00 42.16 270 LEU A C 1
ATOM 2155 O O . LEU A 1 270 ? 11.235 -9.742 -43.637 1.00 42.16 270 LEU A O 1
ATOM 2159 N N . LEU A 1 271 ? 12.311 -11.672 -43.225 1.00 43.22 271 LEU A N 1
ATOM 2160 C CA . LEU A 1 271 ? 12.554 -12.060 -44.617 1.00 43.22 271 LEU A CA 1
ATOM 2161 C C . LEU A 1 271 ? 11.808 -13.346 -45.002 1.00 43.22 271 LEU A C 1
ATOM 2163 O O . LEU A 1 271 ? 12.311 -14.125 -45.811 1.00 43.22 271 LEU A O 1
ATOM 2167 N N . GLY A 1 272 ? 10.628 -13.573 -44.413 1.00 35.28 272 GLY A N 1
ATOM 2168 C CA . GLY A 1 272 ? 9.762 -14.692 -44.773 1.00 35.28 272 GLY A CA 1
ATOM 2169 C C . GLY A 1 272 ? 9.566 -14.763 -46.287 1.00 35.28 272 GLY A C 1
ATOM 2170 O O . GLY A 1 272 ? 9.101 -13.807 -46.910 1.00 35.28 272 GLY A O 1
ATOM 2171 N N . GLN A 1 273 ? 9.971 -15.895 -46.866 1.00 38.97 273 GLN A N 1
ATOM 2172 C CA . GLN A 1 273 ? 9.476 -16.333 -48.161 1.00 38.97 273 GLN A CA 1
ATOM 2173 C C . GLN A 1 273 ? 7.948 -16.379 -48.073 1.00 38.97 273 GLN A C 1
ATOM 2175 O O . GLN A 1 273 ? 7.405 -16.851 -47.078 1.00 38.97 273 GLN A O 1
ATOM 2180 N N . ASP A 1 274 ? 7.305 -15.862 -49.112 1.00 33.72 274 ASP A N 1
ATOM 2181 C CA . ASP A 1 274 ? 5.869 -15.619 -49.252 1.00 33.72 274 ASP A CA 1
ATOM 2182 C C . ASP A 1 274 ? 5.395 -14.315 -48.599 1.00 33.72 274 ASP A C 1
ATOM 2184 O O . ASP A 1 274 ? 5.362 -14.146 -47.385 1.00 33.72 274 ASP A O 1
ATOM 2188 N N . GLY A 1 275 ? 5.019 -13.361 -49.460 1.00 33.44 275 GLY A N 1
ATOM 2189 C CA . GLY A 1 275 ? 4.574 -12.006 -49.133 1.00 33.44 275 GLY A CA 1
ATOM 2190 C C . GLY A 1 275 ? 3.237 -11.926 -48.393 1.00 33.44 275 GLY A C 1
ATOM 2191 O O . GLY A 1 275 ? 2.335 -11.208 -48.819 1.00 33.44 275 GLY A O 1
ATOM 2192 N N . VAL A 1 276 ? 3.107 -12.622 -47.268 1.00 34.72 276 VAL A N 1
ATOM 2193 C CA . VAL A 1 276 ? 1.956 -12.567 -46.372 1.00 34.72 276 VAL A CA 1
ATOM 2194 C C . VAL A 1 276 ? 2.462 -12.533 -44.924 1.00 34.72 276 VAL A C 1
ATOM 2196 O O . VAL A 1 276 ? 3.342 -13.294 -44.547 1.00 34.72 276 VAL A O 1
ATOM 2199 N N . LEU A 1 277 ? 1.844 -11.667 -44.111 1.00 38.12 277 LEU A N 1
ATOM 2200 C CA . LEU A 1 277 ? 1.954 -11.548 -42.643 1.00 38.12 277 LEU A CA 1
ATOM 2201 C C . LEU A 1 277 ? 3.130 -10.750 -42.052 1.00 38.12 277 LEU A C 1
ATOM 2203 O O . LEU A 1 277 ? 4.043 -11.310 -41.467 1.00 38.12 277 LEU A O 1
ATOM 2207 N N . TRP A 1 278 ? 2.957 -9.424 -41.989 1.00 30.81 278 TRP A N 1
ATOM 2208 C CA . TRP A 1 278 ? 3.179 -8.664 -40.736 1.00 30.81 278 TRP A CA 1
ATOM 2209 C C . TRP A 1 278 ? 2.105 -7.588 -40.468 1.00 30.81 278 TRP A C 1
ATOM 2211 O O . TRP A 1 278 ? 1.978 -7.127 -39.337 1.00 30.81 278 TRP A O 1
ATOM 2221 N N . ALA A 1 279 ? 1.236 -7.267 -41.438 1.00 25.98 279 ALA A N 1
ATOM 2222 C CA . ALA A 1 279 ? 0.094 -6.370 -41.211 1.00 25.98 279 ALA A CA 1
ATOM 2223 C C . ALA A 1 279 ? -1.049 -7.004 -40.383 1.00 25.98 279 ALA A C 1
ATOM 2225 O O . ALA A 1 279 ? -1.793 -6.290 -39.720 1.00 25.98 279 ALA A O 1
ATOM 2226 N N . VAL A 1 280 ? -1.177 -8.337 -40.358 1.00 25.06 280 VAL A N 1
ATOM 2227 C CA . VAL A 1 280 ? -2.335 -9.026 -39.740 1.00 25.06 280 VAL A CA 1
ATOM 2228 C C . VAL A 1 280 ? -2.118 -9.378 -38.258 1.00 25.06 280 VAL A C 1
ATOM 2230 O O . VAL A 1 280 ? -3.061 -9.735 -37.560 1.00 25.06 280 VAL A O 1
ATOM 2233 N N . ARG A 1 281 ? -0.897 -9.236 -37.718 1.00 25.45 281 ARG A N 1
ATOM 2234 C CA . ARG A 1 281 ? -0.630 -9.540 -36.296 1.00 25.45 281 ARG A CA 1
ATOM 2235 C C . ARG A 1 281 ? -0.573 -8.313 -35.383 1.00 25.45 281 ARG A C 1
ATOM 2237 O O . ARG A 1 281 ? -0.615 -8.473 -34.169 1.00 25.45 281 ARG A O 1
ATOM 2244 N N . TRP A 1 282 ? -0.552 -7.104 -35.946 1.00 25.42 282 TRP A N 1
ATOM 2245 C CA . TRP A 1 282 ? -0.692 -5.852 -35.186 1.00 25.42 282 TRP A CA 1
ATOM 2246 C C . TRP A 1 282 ? -2.137 -5.331 -35.120 1.00 25.42 282 TRP A C 1
ATOM 2248 O O . TRP A 1 282 ? -2.452 -4.539 -34.237 1.00 25.42 282 TRP A O 1
ATOM 2258 N N . SER A 1 283 ? -3.048 -5.827 -35.967 1.00 24.48 283 SER A N 1
ATOM 2259 C CA . SER A 1 283 ? -4.484 -5.508 -35.893 1.00 24.48 283 SER A CA 1
ATOM 2260 C C . SER A 1 283 ? -5.246 -6.286 -34.810 1.00 24.48 283 SER A C 1
ATOM 2262 O O . SER A 1 283 ? -6.421 -6.025 -34.596 1.00 24.48 283 SER A O 1
ATOM 2264 N N . LEU A 1 284 ? -4.600 -7.233 -34.118 1.00 25.38 284 LEU A N 1
ATOM 2265 C CA . LEU A 1 284 ? -5.206 -8.037 -33.044 1.00 25.38 284 LEU A CA 1
ATOM 2266 C C . LEU A 1 284 ? -4.799 -7.589 -31.627 1.00 25.38 284 LEU A C 1
ATOM 2268 O O . LEU A 1 284 ? -5.169 -8.240 -30.656 1.00 25.38 284 LEU A O 1
ATOM 2272 N N . ILE A 1 285 ? -4.051 -6.486 -31.489 1.00 28.12 285 ILE A N 1
ATOM 2273 C CA . ILE A 1 285 ? -3.627 -5.932 -30.182 1.00 28.12 285 ILE A CA 1
ATOM 2274 C C . ILE A 1 285 ? -4.137 -4.488 -29.978 1.00 28.12 285 ILE A C 1
ATOM 2276 O O . ILE A 1 285 ? -3.765 -3.805 -29.028 1.00 28.12 285 ILE A O 1
ATOM 2280 N N . SER A 1 286 ? -5.066 -4.013 -30.811 1.00 28.36 286 SER A N 1
ATOM 2281 C CA . SER A 1 286 ? -5.802 -2.780 -30.529 1.00 28.36 286 SER A CA 1
ATOM 2282 C C . SER A 1 286 ? -7.311 -3.049 -30.518 1.00 28.36 286 SER A C 1
ATOM 2284 O O . SER A 1 286 ? -7.859 -3.625 -31.448 1.00 28.36 286 SER A O 1
ATOM 2286 N N . TRP A 1 287 ? -7.946 -2.618 -29.423 1.00 26.97 287 TRP A N 1
ATOM 2287 C CA . TRP A 1 287 ? -9.389 -2.590 -29.149 1.00 26.97 287 TRP A CA 1
ATOM 2288 C C . TRP A 1 287 ? -10.071 -3.890 -28.699 1.00 26.97 287 TRP A C 1
ATOM 2290 O O . TRP A 1 287 ? -10.760 -4.570 -29.449 1.00 26.97 287 TRP A O 1
ATOM 2300 N N . ALA A 1 288 ? -10.022 -4.115 -27.385 1.00 24.56 288 ALA A N 1
ATOM 2301 C CA . ALA A 1 288 ? -11.181 -4.603 -26.642 1.00 24.56 288 ALA A CA 1
ATOM 2302 C C . ALA A 1 288 ? -11.315 -3.782 -25.347 1.00 24.56 288 ALA A C 1
ATOM 2304 O O . ALA A 1 288 ? -10.848 -4.187 -24.285 1.00 24.56 288 ALA A O 1
ATOM 2305 N N . SER A 1 289 ? -11.913 -2.589 -25.445 1.00 25.03 289 SER A N 1
ATOM 2306 C CA . SER A 1 289 ? -12.606 -1.986 -24.304 1.00 25.03 289 SER A CA 1
ATOM 2307 C C . SER A 1 289 ? -14.047 -2.521 -24.291 1.00 25.03 289 SER A C 1
ATOM 2309 O O . SER A 1 289 ? -14.678 -2.608 -25.348 1.00 25.03 289 SER A O 1
ATOM 2311 N N . PRO A 1 290 ? -14.581 -2.938 -23.131 1.00 32.66 290 PRO A N 1
ATOM 2312 C CA . PRO A 1 290 ? -15.903 -3.531 -23.052 1.00 32.66 290 PRO A CA 1
ATOM 2313 C C . PRO A 1 290 ? -16.945 -2.441 -22.803 1.00 32.66 290 PRO A C 1
ATOM 2315 O O . PRO A 1 290 ? -17.089 -1.984 -21.673 1.00 32.66 290 PRO A O 1
ATOM 2318 N N . THR A 1 291 ? -17.723 -2.066 -23.819 1.00 26.33 291 THR A N 1
ATOM 2319 C CA . THR A 1 291 ? -19.032 -1.439 -23.582 1.00 26.33 291 THR A CA 1
ATOM 2320 C C . THR A 1 291 ? -19.988 -1.564 -24.768 1.00 26.33 291 THR A C 1
ATOM 2322 O O . THR A 1 291 ? -19.718 -1.133 -25.881 1.00 26.33 291 THR A O 1
ATOM 2325 N N . SER A 1 292 ? -21.155 -2.127 -24.434 1.00 27.69 292 SER A N 1
ATOM 2326 C CA . SER A 1 292 ? -22.480 -1.947 -25.040 1.00 27.69 292 SER A CA 1
ATOM 2327 C C . SER A 1 292 ? -22.651 -2.200 -26.541 1.00 27.69 292 SER A C 1
ATOM 2329 O O . SER A 1 292 ? -22.441 -1.310 -27.356 1.00 27.69 292 SER A O 1
ATOM 2331 N N . THR A 1 293 ? -23.275 -3.327 -26.894 1.00 27.03 293 THR A N 1
ATOM 2332 C CA . THR A 1 293 ? -24.699 -3.342 -27.301 1.00 27.03 293 THR A CA 1
ATOM 2333 C C . THR A 1 293 ? -25.209 -4.771 -27.511 1.00 27.03 293 THR A C 1
ATOM 2335 O O . THR A 1 293 ? -24.594 -5.594 -28.178 1.00 27.03 293 THR A O 1
ATOM 2338 N N . ARG A 1 294 ? -26.373 -5.053 -26.912 1.00 27.64 294 ARG A N 1
ATOM 2339 C CA . ARG A 1 294 ? -27.293 -6.118 -27.328 1.00 27.64 294 ARG A CA 1
ATOM 2340 C C . ARG A 1 294 ? -27.794 -5.815 -28.748 1.00 27.64 294 ARG A C 1
ATOM 2342 O O . ARG A 1 294 ? -28.200 -4.682 -28.983 1.00 27.64 294 ARG A O 1
ATOM 2349 N N . SER A 1 295 ? -27.877 -6.824 -29.617 1.00 28.77 295 SER A N 1
ATOM 2350 C CA . SER A 1 295 ? -29.087 -7.265 -30.355 1.00 28.77 295 SER A CA 1
ATOM 2351 C C . SER A 1 295 ? -28.743 -7.917 -31.707 1.00 28.77 295 SER A C 1
ATOM 2353 O O . SER A 1 295 ? -27.792 -7.490 -32.353 1.00 28.77 295 SER A O 1
ATOM 2355 N N . ALA A 1 296 ? -29.596 -8.877 -32.109 1.00 26.59 296 ALA A N 1
ATOM 2356 C CA . ALA A 1 296 ? -29.689 -9.586 -33.401 1.00 26.59 296 ALA A CA 1
ATOM 2357 C C . ALA A 1 296 ? -28.616 -10.679 -33.642 1.00 26.59 296 ALA A C 1
ATOM 2359 O O . ALA A 1 296 ? -27.432 -10.388 -33.604 1.00 26.59 296 ALA A O 1
ATOM 2360 N N . LEU A 1 297 ? -28.903 -11.963 -33.904 1.00 29.03 297 LEU A N 1
ATOM 2361 C CA . LEU A 1 297 ? -30.114 -12.698 -34.303 1.00 29.03 297 LEU A CA 1
ATOM 2362 C C . LEU A 1 297 ? -29.929 -14.198 -33.973 1.00 29.03 297 LEU A C 1
ATOM 2364 O O . LEU A 1 297 ? -28.922 -14.772 -34.385 1.00 29.03 297 LEU A O 1
ATOM 2368 N N . ALA A 1 298 ? -30.904 -14.800 -33.288 1.00 32.53 298 ALA A N 1
ATOM 2369 C CA . ALA A 1 298 ? -31.485 -16.135 -33.513 1.00 32.53 298 ALA A CA 1
ATOM 2370 C C . ALA A 1 298 ? -32.619 -16.333 -32.497 1.00 32.53 298 ALA A C 1
ATOM 2372 O O . ALA A 1 298 ? -32.341 -16.184 -31.286 1.00 32.53 298 ALA A O 1
#

Foldseek 3Di:
DQVLVVLVVVQQVVLPDPVNDDVGRDGDLVSVQVSVVVVRAADAQDDPPHLLVDPVSVVVVVSRDAPVNLLRDAYEQALDPDPSSLSSNVVSLVVCVVRVRHYAYDQAADDAPPCLVVVLVVQCVVVVHDSPDPPRDRDPDSPRHDDDLVVSVVSVVVSCVVNVDDDDPVNSVCVVVVVVSDPDDDDDDDDDFDDDDPDLLVVLVVVVVVVVVVVLVDQDPNDRDDDPRVVVVVVVVVVVSVVCVVVVNSRVQVVCVVVVPVNVVVVCVSPPDDPDDDVVPVVVPDDDDDDDDDDDDD

InterPro domains:
  IPR004805 Error-prone DNA polymerase/DNA polymerase III subunit alpha DnaE/PolC [PTHR32294] (3-253)